Protein AF-A0A929UAM5-F1 (afdb_monomer_lite)

pLDDT: mean 91.87, std 8.26, range [39.88, 98.5]

Foldseek 3Di:
DVQDPCLVPVVPDDLLVVLLCCQVVVDPDDDDALVSCVNNVVNHDPPDADEDAFDDDDDPPPLSRPAAADDPPDDDDQDPPPDDPVSSVVVVVLVCCLQPPPVNLCCQAVVVQHDDPDPVRDDARPDRRSNNVNVRVVVVRHDHHDPQDDPCRCVQLVVLVVCPSVVNDDPVVNVVSNCVVVVPDDRDDDD

Structure (mmCIF, N/CA/C/O backbone):
data_AF-A0A929UAM5-F1
#
_entry.id   AF-A0A929UAM5-F1
#
loop_
_atom_site.group_PDB
_atom_site.id
_atom_site.type_symbol
_atom_site.label_atom_id
_atom_site.label_alt_id
_atom_site.label_comp_id
_atom_site.label_asym_id
_atom_site.label_entity_id
_atom_site.label_seq_id
_atom_site.pdbx_PDB_ins_code
_atom_site.Cartn_x
_atom_site.Cartn_y
_atom_site.Cartn_z
_atom_site.occupancy
_atom_site.B_iso_or_equiv
_atom_site.auth_seq_id
_atom_site.auth_comp_id
_atom_site.auth_asym_id
_atom_site.auth_atom_id
_atom_site.pdbx_PDB_model_num
ATOM 1 N N . MET A 1 1 ? 13.525 -1.162 -17.774 1.00 77.50 1 MET A N 1
ATOM 2 C CA . MET A 1 1 ? 12.712 -0.195 -18.543 1.00 77.50 1 MET A CA 1
ATOM 3 C C . MET A 1 1 ? 11.999 -0.792 -19.752 1.00 77.50 1 MET A C 1
ATOM 5 O O . MET A 1 1 ? 10.942 -0.283 -20.071 1.00 77.50 1 MET A O 1
ATOM 9 N N . GLN A 1 2 ? 12.503 -1.849 -20.409 1.00 85.12 2 GLN A N 1
ATOM 10 C CA . GLN A 1 2 ? 11.899 -2.407 -21.639 1.00 85.12 2 GLN A CA 1
ATOM 11 C C . GLN A 1 2 ? 10.371 -2.626 -21.584 1.00 85.12 2 GLN A C 1
ATOM 13 O O . GLN A 1 2 ? 9.698 -2.312 -22.563 1.00 85.12 2 GLN A O 1
ATOM 18 N N . TYR A 1 3 ? 9.857 -3.133 -20.457 1.00 89.88 3 TYR A N 1
ATOM 19 C CA . TYR A 1 3 ? 8.445 -3.489 -20.246 1.00 89.88 3 TYR A CA 1
ATOM 20 C C . TYR A 1 3 ? 7.659 -2.470 -19.403 1.00 89.88 3 TYR A C 1
ATOM 22 O O . TYR A 1 3 ? 6.583 -2.784 -18.916 1.00 89.88 3 TYR A O 1
ATOM 30 N N . ASN A 1 4 ? 8.210 -1.277 -19.165 1.00 91.19 4 ASN A N 1
ATOM 31 C CA . ASN A 1 4 ? 7.482 -0.218 -18.468 1.00 91.19 4 ASN A CA 1
ATOM 32 C C . ASN A 1 4 ? 6.566 0.499 -19.478 1.00 91.19 4 ASN A C 1
ATOM 34 O O . ASN A 1 4 ? 7.077 0.987 -20.488 1.00 91.19 4 ASN A O 1
ATOM 38 N N . SER A 1 5 ? 5.258 0.581 -19.212 1.00 93.50 5 SER A N 1
ATOM 39 C CA . SER A 1 5 ? 4.305 1.326 -20.054 1.00 93.50 5 SER A CA 1
ATOM 40 C C . SER A 1 5 ? 4.698 2.803 -20.183 1.00 93.50 5 SER A C 1
ATOM 42 O O . SER A 1 5 ? 4.638 3.373 -21.267 1.00 93.50 5 SER A O 1
ATOM 44 N N . ASN A 1 6 ? 5.263 3.382 -19.121 1.00 93.19 6 ASN A N 1
ATOM 45 C CA . ASN A 1 6 ? 5.728 4.768 -19.070 1.00 93.19 6 ASN A CA 1
ATOM 46 C C . ASN A 1 6 ? 7.176 4.952 -19.565 1.00 93.19 6 ASN A C 1
ATOM 48 O O . ASN A 1 6 ? 7.812 5.952 -19.259 1.00 93.19 6 ASN A O 1
ATOM 52 N N . ARG A 1 7 ? 7.778 3.990 -20.279 1.00 91.69 7 ARG A N 1
ATOM 53 C CA . ARG A 1 7 ? 9.223 4.039 -20.599 1.00 91.69 7 ARG A CA 1
ATOM 54 C C . ARG A 1 7 ? 9.667 5.247 -21.435 1.00 91.69 7 ARG A C 1
ATOM 56 O O . ARG A 1 7 ? 10.839 5.601 -21.349 1.00 91.69 7 ARG A O 1
ATOM 63 N N . GLU A 1 8 ? 8.785 5.800 -22.269 1.00 91.44 8 GLU A N 1
ATOM 64 C CA . GLU A 1 8 ? 9.114 6.928 -23.156 1.00 91.44 8 GLU A CA 1
ATOM 65 C C . GLU A 1 8 ? 9.229 8.235 -22.359 1.00 91.44 8 GLU A C 1
ATOM 67 O O . GLU A 1 8 ? 10.064 9.079 -22.679 1.00 91.44 8 GLU A O 1
ATOM 72 N N . ASP A 1 9 ? 8.449 8.364 -21.280 1.00 92.50 9 ASP A N 1
ATOM 73 C CA . ASP A 1 9 ? 8.545 9.460 -20.317 1.00 92.50 9 ASP A CA 1
ATOM 74 C C . ASP A 1 9 ? 8.264 8.965 -18.883 1.00 92.50 9 ASP A C 1
ATOM 76 O O . ASP A 1 9 ? 7.176 9.156 -18.332 1.00 92.50 9 ASP A O 1
ATOM 80 N N . PRO A 1 10 ? 9.242 8.301 -18.240 1.00 90.62 10 PRO A N 1
ATOM 81 C CA . PRO A 1 10 ? 9.028 7.664 -16.943 1.00 90.62 10 PRO A CA 1
ATOM 82 C C . PRO A 1 10 ? 8.889 8.665 -15.795 1.00 90.62 10 PRO A C 1
ATOM 84 O O . PRO A 1 10 ? 8.535 8.269 -14.686 1.00 90.62 10 PRO A O 1
ATOM 87 N N . LEU A 1 11 ? 9.192 9.943 -16.041 1.00 91.62 11 LEU A N 1
ATOM 88 C CA . LEU A 1 11 ? 9.030 11.024 -15.072 1.00 91.62 11 LEU A CA 1
ATOM 89 C C . LEU A 1 11 ? 7.639 11.668 -15.151 1.00 91.62 11 LEU A C 1
ATOM 91 O O . LEU A 1 11 ? 7.258 12.358 -14.208 1.00 91.62 11 LEU A O 1
ATOM 95 N N . ALA A 1 12 ? 6.892 11.423 -16.231 1.00 92.44 12 ALA A N 1
ATOM 96 C CA . ALA A 1 12 ? 5.523 11.890 -16.431 1.00 92.44 12 ALA A CA 1
ATO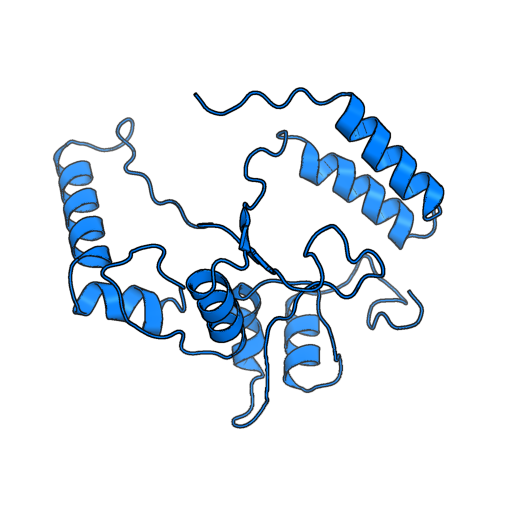M 97 C C . ALA A 1 12 ? 4.462 10.807 -16.163 1.00 92.44 12 ALA A C 1
ATOM 99 O O . ALA A 1 12 ? 3.304 10.988 -16.532 1.00 92.44 12 ALA A O 1
ATOM 100 N N . ALA A 1 13 ? 4.845 9.689 -15.535 1.00 92.19 13 ALA A N 1
ATOM 101 C CA . ALA A 1 13 ? 3.912 8.630 -15.168 1.00 92.19 13 ALA A CA 1
ATOM 102 C 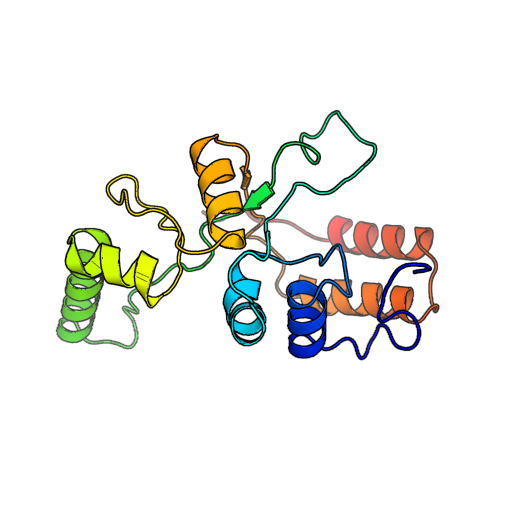C . ALA A 1 13 ? 2.774 9.187 -14.296 1.00 92.19 13 ALA A C 1
ATOM 104 O O . ALA A 1 13 ? 3.024 9.782 -13.245 1.00 92.19 13 ALA A O 1
ATOM 105 N N . ASP A 1 14 ? 1.535 8.959 -14.725 1.00 94.56 14 ASP A N 1
ATOM 106 C CA . ASP A 1 14 ? 0.337 9.438 -14.040 1.00 94.56 14 ASP A CA 1
ATOM 107 C C . ASP A 1 14 ? -0.331 8.315 -13.239 1.00 94.56 14 ASP A C 1
ATOM 109 O O . ASP A 1 14 ? -0.395 7.162 -13.671 1.00 94.56 14 ASP A O 1
ATOM 113 N N . TYR A 1 15 ? -0.803 8.640 -12.035 1.00 95.81 15 TYR A N 1
ATOM 114 C CA . TYR A 1 15 ? -1.372 7.644 -11.129 1.00 95.81 15 TYR A CA 1
ATOM 115 C C . TYR A 1 15 ? -2.736 7.133 -11.605 1.00 95.81 15 TYR A C 1
ATOM 117 O O . TYR A 1 15 ? -2.984 5.933 -11.510 1.00 95.81 15 TYR A O 1
ATOM 125 N N . ALA A 1 16 ? -3.600 8.017 -12.114 1.00 95.56 16 ALA A N 1
ATOM 126 C CA . ALA A 1 16 ? -4.937 7.651 -12.569 1.00 95.56 16 ALA A CA 1
ATOM 127 C C . ALA A 1 16 ? -4.862 6.842 -13.868 1.00 95.56 16 ALA A C 1
ATOM 129 O O . ALA A 1 16 ? -5.504 5.799 -13.965 1.00 95.56 16 ALA A O 1
ATOM 130 N N . SER A 1 17 ? -4.001 7.245 -14.809 1.00 95.56 17 SER A N 1
ATOM 131 C CA . SER A 1 17 ? -3.754 6.464 -16.029 1.00 95.56 17 SER A CA 1
ATOM 132 C C . SER A 1 17 ? -3.243 5.057 -15.708 1.00 95.56 17 SER A C 1
ATOM 134 O O . SER A 1 17 ? -3.797 4.082 -16.193 1.00 95.56 17 SER A O 1
ATOM 136 N N . ASN A 1 18 ? -2.259 4.917 -14.809 1.00 96.25 18 ASN A N 1
ATOM 137 C CA . ASN A 1 18 ? -1.766 3.591 -14.412 1.00 96.25 18 ASN A CA 1
ATOM 138 C C . ASN A 1 18 ? -2.832 2.749 -13.684 1.00 96.25 18 ASN A C 1
ATOM 140 O O . ASN A 1 18 ? -2.796 1.521 -13.747 1.00 96.25 18 ASN A O 1
ATOM 144 N N . ALA A 1 19 ? -3.758 3.389 -12.961 1.00 96.94 19 ALA A N 1
ATOM 145 C CA . ALA A 1 19 ? -4.867 2.704 -12.308 1.00 96.94 19 ALA A CA 1
ATOM 146 C C . ALA A 1 19 ? -5.886 2.167 -13.325 1.00 96.94 19 ALA A C 1
ATOM 148 O O . ALA A 1 19 ? -6.354 1.041 -13.146 1.00 96.94 19 ALA A O 1
ATOM 149 N N . ALA A 1 20 ? -6.185 2.944 -14.371 1.00 96.31 20 ALA A N 1
ATOM 150 C CA . ALA A 1 20 ? -7.023 2.528 -15.492 1.00 96.31 20 ALA A CA 1
ATOM 151 C C . ALA A 1 20 ? -6.366 1.385 -16.277 1.00 96.31 20 ALA A C 1
ATOM 153 O O . ALA A 1 20 ? -6.956 0.313 -16.378 1.00 96.31 20 ALA A O 1
ATOM 154 N N . ASP A 1 21 ? -5.103 1.551 -16.692 1.00 96.31 21 ASP A N 1
ATOM 155 C CA . ASP A 1 21 ? -4.345 0.525 -17.419 1.00 96.31 21 ASP A CA 1
ATOM 156 C C . ASP A 1 21 ? -4.323 -0.817 -16.657 1.00 96.31 21 ASP A C 1
ATOM 158 O O . ASP A 1 21 ? -4.355 -1.892 -17.258 1.00 96.31 21 ASP A O 1
ATOM 162 N N . LEU A 1 22 ? -4.247 -0.780 -15.316 1.00 96.75 22 LEU A N 1
ATOM 163 C CA . LEU A 1 22 ? -4.290 -1.990 -14.490 1.00 96.75 22 LEU A CA 1
ATOM 164 C C . LEU A 1 22 ? -5.680 -2.636 -14.490 1.00 96.75 22 LEU A C 1
ATOM 166 O O . LEU A 1 22 ? -5.780 -3.859 -14.559 1.00 96.75 22 LEU A O 1
ATOM 170 N N . ALA A 1 23 ? -6.741 -1.837 -14.363 1.00 96.00 23 ALA A N 1
ATOM 171 C CA . ALA A 1 23 ? -8.114 -2.336 -14.331 1.00 96.00 23 ALA A CA 1
ATOM 172 C C . ALA A 1 23 ? -8.548 -2.932 -15.679 1.00 96.00 23 ALA A C 1
ATOM 174 O O . ALA A 1 23 ? -9.223 -3.961 -15.701 1.00 96.00 23 ALA A O 1
ATOM 175 N N . GLU A 1 24 ? -8.125 -2.304 -16.777 1.00 95.06 24 GLU A N 1
ATOM 176 C CA . GLU A 1 24 ? -8.441 -2.688 -18.158 1.00 95.06 24 GLU A CA 1
ATOM 177 C C . GLU A 1 24 ? -7.546 -3.835 -18.669 1.00 95.06 24 GLU A C 1
ATOM 179 O O . GLU A 1 24 ? -7.855 -4.479 -19.672 1.00 95.06 24 GLU A O 1
ATOM 184 N N . GLY A 1 25 ? -6.465 -4.150 -17.944 1.00 94.75 25 GLY A N 1
ATOM 185 C CA . GLY A 1 25 ? -5.553 -5.253 -18.256 1.00 94.75 25 GLY A CA 1
ATOM 186 C C . GLY A 1 25 ? -4.439 -4.904 -19.248 1.00 94.75 25 GLY A C 1
ATOM 187 O O . GLY A 1 25 ? -3.728 -5.803 -19.705 1.00 94.75 25 GLY A O 1
ATOM 188 N N . ASP A 1 26 ? -4.246 -3.619 -19.547 1.00 95.25 26 ASP A N 1
ATOM 189 C CA . ASP A 1 26 ? -3.162 -3.109 -20.394 1.00 95.25 26 ASP A CA 1
ATOM 190 C C . ASP A 1 26 ? -1.791 -3.208 -19.708 1.00 95.25 26 ASP A C 1
ATOM 192 O O . ASP A 1 26 ? -0.760 -3.385 -20.371 1.00 95.25 26 ASP A O 1
ATOM 196 N N . ILE A 1 27 ? -1.763 -3.174 -18.369 1.00 95.50 27 ILE A N 1
ATOM 197 C CA . ILE A 1 27 ? -0.586 -3.537 -17.574 1.00 95.50 27 ILE A CA 1
ATOM 198 C C . ILE A 1 27 ? -0.870 -4.731 -16.662 1.00 95.50 27 ILE A C 1
ATOM 200 O O . ILE A 1 27 ? -1.891 -4.816 -15.989 1.00 95.50 27 ILE A O 1
ATOM 204 N N . ALA A 1 28 ? 0.094 -5.652 -16.587 1.00 94.50 28 ALA A N 1
ATOM 205 C CA . ALA A 1 28 ? -0.006 -6.832 -15.725 1.00 94.50 28 ALA A CA 1
ATOM 206 C C . ALA A 1 28 ? 0.446 -6.569 -14.277 1.00 94.50 28 ALA A C 1
ATOM 208 O O . ALA A 1 28 ? 0.009 -7.252 -13.355 1.00 94.50 28 ALA A O 1
ATOM 209 N N . PHE A 1 29 ? 1.358 -5.611 -14.072 1.00 95.25 29 PHE A N 1
ATOM 210 C CA . PHE A 1 29 ? 1.944 -5.322 -12.764 1.00 95.25 29 PHE A CA 1
ATOM 211 C C . PHE A 1 29 ? 2.088 -3.823 -12.541 1.00 95.25 29 PHE A C 1
ATOM 213 O O . PHE A 1 29 ? 2.632 -3.110 -13.385 1.00 95.25 29 PHE A O 1
ATOM 220 N N . TRP A 1 30 ? 1.713 -3.380 -11.3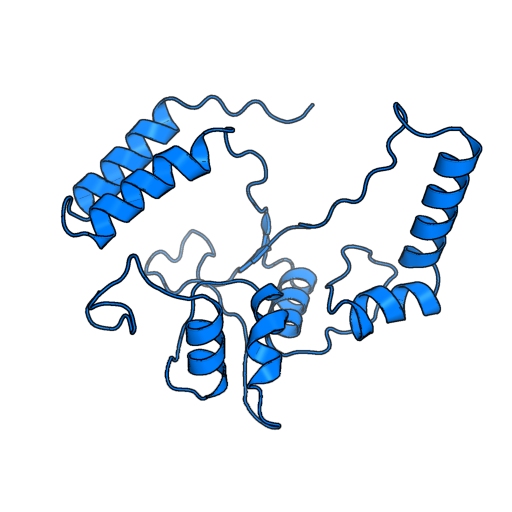44 1.00 95.56 30 TRP A N 1
ATOM 221 C CA . TRP A 1 30 ? 1.943 -2.025 -10.867 1.00 95.56 30 TRP A CA 1
ATOM 222 C C . TRP A 1 30 ? 2.492 -2.060 -9.441 1.00 95.56 30 TRP A C 1
ATOM 224 O O . TRP A 1 30 ? 1.895 -2.657 -8.547 1.00 95.56 30 TRP A O 1
ATOM 234 N N . PHE A 1 31 ? 3.656 -1.442 -9.221 1.00 92.94 31 PHE A N 1
ATOM 235 C CA . PHE A 1 31 ? 4.292 -1.414 -7.905 1.00 92.94 31 PHE A CA 1
ATOM 236 C C . PHE A 1 31 ? 3.582 -0.401 -6.998 1.00 92.94 31 PHE A C 1
ATOM 238 O O . PHE A 1 31 ? 3.875 0.794 -7.038 1.00 92.94 31 PHE A O 1
ATOM 245 N N . ASN A 1 32 ? 2.605 -0.873 -6.226 1.00 94.31 32 ASN A N 1
ATOM 246 C CA . ASN A 1 32 ? 1.710 -0.036 -5.430 1.00 94.31 32 ASN A CA 1
ATOM 247 C C . ASN A 1 32 ? 1.105 -0.831 -4.256 1.00 94.31 32 ASN A C 1
ATOM 249 O O . ASN A 1 32 ? 1.366 -2.024 -4.105 1.00 94.31 32 ASN A O 1
ATOM 253 N N . GLY A 1 33 ? 0.305 -0.175 -3.414 1.00 93.50 33 GLY A N 1
ATOM 254 C CA . GLY A 1 33 ? -0.430 -0.820 -2.321 1.00 93.50 33 GLY A CA 1
ATOM 255 C C . GLY A 1 33 ? -1.933 -0.913 -2.571 1.00 93.50 33 GLY A C 1
ATOM 256 O O . GLY A 1 33 ? -2.450 -0.461 -3.590 1.00 93.50 33 GLY A O 1
ATOM 257 N N . ASN A 1 34 ? -2.669 -1.457 -1.599 1.00 94.75 34 ASN A N 1
ATOM 258 C CA . ASN A 1 34 ? -4.120 -1.643 -1.711 1.00 94.75 34 ASN A CA 1
ATOM 259 C C . ASN A 1 34 ? -4.915 -0.328 -1.766 1.00 94.75 34 ASN A C 1
ATOM 261 O O . ASN A 1 34 ? -6.060 -0.327 -2.208 1.00 94.75 34 ASN A O 1
ATOM 265 N N . TRP A 1 35 ? -4.310 0.793 -1.365 1.00 93.75 35 TRP A N 1
ATOM 266 C CA . TRP A 1 35 ? -4.887 2.130 -1.528 1.00 93.75 35 TRP A CA 1
ATOM 267 C C . TRP A 1 35 ? -5.128 2.512 -2.996 1.00 93.75 35 TRP A C 1
ATOM 269 O O . TRP A 1 35 ? -5.976 3.362 -3.247 1.00 93.75 35 TRP A O 1
ATOM 279 N N . ALA A 1 36 ? -4.456 1.857 -3.952 1.00 95.94 36 ALA A N 1
ATOM 280 C CA . ALA A 1 36 ? -4.703 2.037 -5.383 1.00 95.94 36 ALA A CA 1
ATOM 281 C C . ALA A 1 36 ? -6.160 1.769 -5.779 1.00 95.94 36 ALA A C 1
ATOM 283 O O . ALA A 1 36 ? -6.652 2.367 -6.730 1.00 95.94 36 ALA A O 1
ATOM 284 N N . TRP A 1 37 ? -6.876 0.948 -4.998 1.00 95.50 37 TRP A N 1
ATOM 285 C CA . TRP A 1 37 ? -8.292 0.671 -5.216 1.00 95.50 37 TRP A CA 1
ATOM 286 C C . TRP A 1 37 ? -9.148 1.938 -5.334 1.00 95.50 37 TRP A C 1
ATOM 288 O O . TRP A 1 37 ? -10.126 1.916 -6.070 1.00 95.50 37 TRP A O 1
ATOM 298 N N . ALA A 1 38 ? -8.787 3.031 -4.647 1.00 94.25 38 ALA A N 1
ATOM 299 C CA . ALA A 1 38 ? -9.538 4.284 -4.715 1.00 94.25 38 ALA A CA 1
ATOM 300 C C . ALA A 1 38 ? -9.721 4.780 -6.161 1.00 94.25 38 ALA A C 1
ATOM 302 O O . ALA A 1 38 ? -10.842 5.108 -6.527 1.00 94.25 38 ALA A O 1
ATOM 303 N N . GLU A 1 39 ? -8.664 4.733 -6.977 1.00 96.56 39 GLU A N 1
ATOM 304 C CA . GLU A 1 39 ? -8.709 5.142 -8.390 1.00 96.56 39 GLU A CA 1
ATOM 305 C C . GLU A 1 39 ? -9.029 3.963 -9.316 1.00 96.56 39 GLU A C 1
ATOM 307 O O . GLU A 1 39 ? -9.833 4.080 -10.234 1.00 96.56 39 GLU A O 1
ATOM 312 N N . THR A 1 40 ? -8.463 2.779 -9.049 1.00 96.88 40 THR A N 1
ATOM 313 C CA . THR A 1 40 ? -8.694 1.582 -9.880 1.00 96.88 40 THR A CA 1
ATOM 314 C C . THR A 1 40 ? -10.172 1.184 -9.914 1.00 96.88 40 THR A C 1
ATOM 316 O O . THR A 1 40 ? -10.642 0.658 -10.918 1.00 96.88 40 THR A O 1
ATOM 319 N N . SER A 1 41 ? -10.926 1.441 -8.839 1.00 95.00 41 SER A N 1
ATOM 320 C CA . SER A 1 41 ? -12.344 1.072 -8.765 1.00 95.00 41 SER A CA 1
ATOM 321 C C . SER A 1 41 ? -13.244 1.811 -9.757 1.00 95.00 41 SER A C 1
ATOM 323 O O . SER A 1 41 ? -14.318 1.299 -10.061 1.00 95.00 41 SER A O 1
ATOM 325 N N . GLU A 1 42 ? -12.820 2.962 -10.292 1.00 96.19 42 GLU A N 1
ATOM 326 C CA . GLU A 1 42 ? -13.589 3.704 -11.303 1.00 96.19 42 GLU A CA 1
ATOM 327 C C . GLU A 1 42 ? -13.610 2.998 -12.668 1.00 96.19 42 GLU A C 1
ATOM 329 O O . GLU A 1 42 ? -14.562 3.158 -13.431 1.00 96.19 42 GLU A O 1
ATOM 334 N N . TYR A 1 43 ? -12.587 2.186 -12.939 1.00 96.00 43 TYR A N 1
ATOM 335 C CA . TYR A 1 43 ? -12.378 1.453 -14.193 1.00 96.00 43 TYR A CA 1
ATOM 336 C C . TYR A 1 43 ? -12.606 -0.057 -14.028 1.00 96.00 43 TYR A C 1
ATOM 338 O O . TYR A 1 43 ? -12.441 -0.831 -14.966 1.00 96.00 43 TYR A O 1
ATOM 346 N N . TYR A 1 44 ? -12.946 -0.500 -12.815 1.00 93.62 44 TYR A N 1
ATOM 347 C CA . TYR A 1 44 ? -13.108 -1.911 -12.494 1.00 93.62 44 TYR A CA 1
ATOM 348 C C . TYR A 1 44 ? -14.378 -2.488 -13.128 1.00 93.62 44 TYR A C 1
ATOM 350 O O . TYR A 1 44 ? -15.485 -2.012 -12.872 1.00 93.62 44 TYR A O 1
ATOM 358 N N . GLU A 1 45 ? -14.222 -3.576 -13.880 1.00 93.12 45 GLU A N 1
ATOM 359 C CA . GLU A 1 45 ? -15.335 -4.377 -14.383 1.00 93.12 45 GLU A CA 1
ATOM 360 C C . GLU A 1 45 ? -15.583 -5.610 -13.502 1.00 93.12 45 GLU A C 1
ATOM 362 O O . GLU A 1 45 ? -14.656 -6.262 -13.007 1.00 93.12 45 GLU A O 1
ATOM 367 N N . ASP A 1 46 ? -16.859 -5.956 -13.313 1.00 89.44 46 ASP A N 1
ATOM 368 C CA . ASP A 1 46 ? -17.247 -7.149 -12.562 1.00 89.44 46 ASP A CA 1
ATOM 369 C C . ASP A 1 46 ? -16.634 -8.408 -13.194 1.00 89.44 46 ASP A C 1
ATOM 371 O O . ASP A 1 46 ? -16.897 -8.750 -14.346 1.00 89.44 46 ASP A O 1
ATOM 375 N N . GLY A 1 47 ? -15.851 -9.137 -12.397 1.00 87.00 47 GLY A N 1
ATOM 376 C CA . GLY A 1 47 ? -15.145 -10.341 -12.837 1.00 87.00 47 GLY A CA 1
ATOM 377 C C . GLY A 1 47 ? -13.660 -10.127 -13.121 1.00 87.00 47 GLY A C 1
ATOM 378 O O . GLY A 1 47 ? -12.946 -11.121 -13.244 1.00 87.00 47 GLY A O 1
ATOM 379 N N . THR A 1 48 ? -13.165 -8.885 -13.140 1.00 91.94 48 THR A N 1
ATOM 380 C CA . THR A 1 48 ? -11.721 -8.628 -13.191 1.00 91.94 48 THR A CA 1
ATOM 381 C C . THR A 1 48 ? -11.054 -9.146 -11.912 1.00 91.94 48 THR A C 1
ATOM 383 O O . THR A 1 48 ? -11.450 -8.812 -10.787 1.00 91.94 48 THR A O 1
ATOM 386 N N . GLU A 1 49 ? -10.024 -9.977 -12.075 1.00 93.81 49 GLU A N 1
ATOM 387 C CA . GLU A 1 49 ? -9.240 -10.537 -10.974 1.00 93.81 49 GLU A CA 1
ATOM 388 C C . GLU A 1 49 ? -8.038 -9.636 -10.670 1.00 93.81 49 GLU A C 1
ATOM 390 O O . GLU A 1 49 ? -7.043 -9.636 -11.389 1.00 93.81 49 GLU A O 1
ATOM 395 N N . LEU A 1 50 ? -8.123 -8.875 -9.577 1.00 96.12 50 LEU A N 1
ATOM 396 C CA . LEU A 1 50 ? -7.028 -8.036 -9.085 1.00 96.12 50 LEU A CA 1
ATOM 397 C C . LEU A 1 50 ? -6.570 -8.494 -7.702 1.00 96.12 50 LEU A C 1
ATOM 399 O O . LEU A 1 50 ? -7.383 -8.834 -6.839 1.00 96.12 50 LEU A O 1
ATOM 403 N N . GLY A 1 51 ? -5.262 -8.442 -7.465 1.00 96.88 51 GLY A N 1
ATOM 404 C CA . GLY A 1 51 ? -4.654 -8.806 -6.191 1.00 96.88 51 GLY A CA 1
ATOM 405 C C . GLY A 1 51 ? -3.295 -8.148 -5.983 1.00 96.88 51 GLY A C 1
ATOM 406 O O . GLY A 1 51 ? -2.798 -7.420 -6.839 1.00 96.88 51 GLY A O 1
ATOM 407 N N . ILE A 1 52 ? -2.700 -8.406 -4.821 1.00 97.00 52 ILE A N 1
ATOM 408 C CA . ILE A 1 52 ? -1.339 -7.983 -4.481 1.00 97.00 52 ILE A CA 1
ATOM 409 C C . ILE A 1 52 ? -0.507 -9.229 -4.212 1.00 97.00 52 ILE A C 1
ATOM 411 O O . ILE A 1 52 ? -0.939 -10.132 -3.499 1.00 97.00 52 ILE A O 1
ATOM 415 N N . MET A 1 53 ? 0.701 -9.251 -4.767 1.00 95.50 53 MET A N 1
ATOM 416 C CA . MET A 1 53 ? 1.662 -10.331 -4.584 1.00 95.50 53 MET A CA 1
ATOM 417 C C . MET A 1 53 ? 2.997 -9.807 -4.034 1.00 95.50 53 MET A C 1
ATOM 419 O O . MET A 1 53 ? 3.294 -8.619 -4.196 1.00 95.50 53 MET A O 1
ATOM 423 N N . PRO A 1 54 ? 3.810 -10.674 -3.401 1.00 94.12 54 PRO A N 1
ATOM 424 C CA . PRO A 1 54 ? 5.176 -10.338 -3.013 1.00 94.12 54 PRO A CA 1
ATOM 425 C C . PRO A 1 54 ? 6.037 -9.923 -4.211 1.00 94.12 54 PRO A C 1
ATOM 427 O O . PRO A 1 54 ? 5.724 -10.227 -5.365 1.00 94.12 54 PRO A O 1
ATOM 430 N N . VAL A 1 55 ? 7.146 -9.234 -3.939 1.00 91.12 55 VAL A N 1
ATOM 431 C CA . VAL A 1 55 ? 8.034 -8.747 -4.999 1.00 91.12 55 VAL A CA 1
ATOM 432 C C . VAL A 1 55 ? 8.788 -9.932 -5.609 1.00 91.12 55 VAL A C 1
ATOM 434 O O . VAL A 1 55 ? 9.541 -10.600 -4.897 1.00 91.12 55 VAL A O 1
ATOM 437 N N . PRO A 1 56 ? 8.656 -10.189 -6.924 1.00 89.06 56 PRO A N 1
ATOM 438 C CA . PRO A 1 56 ? 9.420 -11.244 -7.565 1.00 89.06 56 PRO A CA 1
ATOM 439 C C . PRO A 1 56 ? 10.896 -10.844 -7.584 1.00 89.06 56 PRO A C 1
ATOM 441 O O . PRO A 1 56 ? 11.291 -9.868 -8.225 1.00 89.06 56 PRO A O 1
ATOM 444 N N . GLN A 1 57 ? 11.722 -11.599 -6.870 1.00 87.75 57 GLN A N 1
ATOM 445 C CA . GLN A 1 57 ? 13.166 -11.419 -6.867 1.00 87.75 57 GLN A CA 1
ATOM 446 C C . GLN A 1 57 ? 13.894 -12.761 -6.806 1.00 87.75 57 GLN A C 1
ATOM 448 O O . GLN A 1 57 ? 13.258 -13.797 -6.686 1.00 87.75 57 GLN A O 1
ATOM 453 N N . ASN A 1 58 ? 15.223 -12.744 -6.928 1.00 87.19 58 ASN A N 1
ATOM 454 C CA . ASN A 1 58 ? 16.032 -13.968 -6.988 1.00 87.19 58 ASN A CA 1
ATOM 455 C C . ASN A 1 58 ? 16.600 -14.395 -5.630 1.00 87.19 58 ASN A C 1
ATOM 457 O O . ASN A 1 58 ? 17.115 -15.503 -5.518 1.00 87.19 58 ASN A O 1
ATOM 461 N N . ASP A 1 59 ? 16.553 -13.522 -4.625 1.00 87.06 59 ASP A N 1
ATOM 462 C CA . ASP A 1 59 ? 16.980 -13.863 -3.273 1.00 87.06 59 ASP A CA 1
ATOM 463 C C . ASP A 1 59 ? 15.843 -14.601 -2.557 1.00 87.06 59 ASP A C 1
ATOM 465 O O . ASP A 1 59 ? 14.728 -14.079 -2.448 1.00 87.06 59 ASP A O 1
ATOM 469 N N . ALA A 1 60 ? 16.113 -15.838 -2.145 1.00 78.81 60 ALA A N 1
ATOM 470 C CA . ALA A 1 60 ? 15.166 -16.701 -1.447 1.00 78.81 60 ALA A CA 1
ATOM 471 C C . ALA A 1 60 ? 15.327 -16.635 0.082 1.00 78.81 60 ALA A C 1
ATOM 473 O O . ALA A 1 60 ? 14.439 -17.083 0.803 1.00 78.81 60 ALA A O 1
ATOM 474 N N . ASP A 1 61 ? 16.412 -16.043 0.590 1.00 86.44 61 ASP A N 1
ATOM 475 C CA . ASP A 1 61 ? 16.789 -16.129 2.006 1.00 86.44 61 ASP A CA 1
ATOM 476 C C . ASP A 1 61 ? 16.183 -14.998 2.861 1.00 86.44 61 ASP A C 1
ATOM 478 O O . ASP A 1 61 ? 16.479 -14.878 4.050 1.00 86.44 61 ASP A O 1
ATOM 482 N N . ASN A 1 62 ? 15.330 -14.151 2.273 1.00 85.38 62 ASN A N 1
ATOM 483 C CA . ASN A 1 62 ? 14.828 -12.927 2.905 1.00 85.38 62 ASN A CA 1
ATOM 484 C C . ASN A 1 62 ? 13.292 -12.798 2.950 1.00 85.38 62 ASN A C 1
ATOM 486 O O . ASN A 1 62 ? 12.800 -11.717 3.255 1.00 85.38 62 ASN A O 1
ATOM 490 N N . HIS A 1 63 ? 12.539 -13.863 2.637 1.00 89.75 63 HIS A N 1
ATOM 491 C CA . HIS A 1 63 ? 11.063 -13.908 2.571 1.00 89.75 63 HIS A CA 1
ATOM 492 C C . HIS A 1 63 ? 10.386 -12.954 1.568 1.00 89.75 63 HIS A C 1
ATOM 494 O O . HIS A 1 63 ? 9.160 -12.907 1.502 1.00 89.75 63 HIS A O 1
ATOM 500 N N . ALA A 1 64 ? 11.118 -12.198 0.746 1.00 88.38 64 ALA A N 1
ATOM 501 C CA . ALA A 1 64 ? 10.515 -11.170 -0.113 1.00 88.38 64 ALA A CA 1
ATOM 502 C C . ALA A 1 64 ? 9.612 -11.712 -1.228 1.00 88.38 64 ALA A C 1
ATOM 504 O O . ALA A 1 64 ? 8.808 -10.965 -1.778 1.00 88.38 64 ALA A O 1
ATOM 505 N N . GLN A 1 65 ? 9.759 -12.996 -1.557 1.00 91.25 65 GLN A N 1
ATOM 506 C CA . GLN A 1 65 ? 8.903 -13.716 -2.502 1.00 91.25 65 GLN A CA 1
ATOM 507 C C . GLN A 1 65 ? 7.653 -14.308 -1.824 1.00 91.25 65 GLN A C 1
ATOM 509 O O . GLN A 1 65 ? 6.765 -14.813 -2.505 1.00 91.25 65 GLN A O 1
ATOM 514 N N . GLU A 1 66 ? 7.577 -14.251 -0.493 1.00 91.69 66 GLU A N 1
ATOM 515 C CA . GLU A 1 66 ? 6.530 -14.876 0.321 1.00 91.69 66 GLU A CA 1
ATOM 516 C C . GLU A 1 66 ? 5.704 -13.849 1.106 1.00 91.69 66 GLU A C 1
ATOM 518 O O . GLU A 1 66 ? 4.539 -14.099 1.414 1.00 91.69 66 GLU A O 1
ATOM 523 N N . TRP A 1 67 ? 6.312 -12.722 1.485 1.00 94.38 67 TRP A N 1
ATOM 524 C CA . TRP A 1 67 ? 5.737 -11.728 2.390 1.00 94.38 67 TRP A CA 1
ATOM 525 C C . TRP A 1 67 ? 5.466 -10.405 1.672 1.00 94.38 67 TRP A C 1
ATOM 527 O O . TRP A 1 67 ? 6.191 -10.008 0.758 1.00 94.38 67 TRP A O 1
ATOM 537 N N . LEU A 1 68 ? 4.437 -9.687 2.123 1.00 93.88 68 LEU A N 1
ATOM 538 C CA . LEU A 1 68 ? 4.135 -8.334 1.653 1.00 93.88 68 LEU A CA 1
ATOM 539 C C . LEU A 1 68 ? 4.769 -7.286 2.569 1.00 93.88 68 LEU A C 1
ATOM 541 O O . LEU A 1 68 ? 4.896 -7.490 3.772 1.00 93.88 68 LEU A O 1
ATOM 545 N N . ALA A 1 69 ? 5.117 -6.121 2.029 1.00 89.75 69 ALA A N 1
ATOM 546 C CA . ALA A 1 69 ? 5.405 -4.958 2.864 1.00 89.75 69 ALA A CA 1
ATOM 547 C C . ALA A 1 69 ? 4.083 -4.378 3.390 1.00 89.75 69 ALA A C 1
ATOM 549 O O . ALA A 1 69 ? 3.224 -3.990 2.597 1.00 89.75 69 ALA A O 1
ATOM 550 N N . GLY A 1 70 ? 3.904 -4.317 4.712 1.00 87.38 70 GLY A N 1
ATOM 551 C CA . GLY A 1 70 ? 2.657 -3.831 5.301 1.00 87.38 70 GLY A CA 1
ATOM 552 C C . GLY A 1 70 ? 2.813 -3.325 6.732 1.00 87.38 70 GLY A C 1
ATOM 553 O O . GLY A 1 70 ? 3.582 -3.853 7.528 1.00 87.38 70 GLY A O 1
ATOM 554 N N . SER A 1 71 ? 2.062 -2.283 7.076 1.00 84.25 71 SER A N 1
ATOM 555 C CA . SER A 1 71 ? 1.982 -1.748 8.438 1.00 84.25 71 SER A CA 1
ATOM 556 C C . SER A 1 71 ? 0.648 -1.037 8.669 1.00 84.25 71 SER A C 1
ATOM 558 O O . SER A 1 71 ? -0.096 -0.746 7.729 1.00 84.25 71 SER A O 1
ATOM 560 N N . ALA A 1 72 ? 0.339 -0.739 9.934 1.00 84.75 72 ALA A N 1
ATOM 561 C CA . ALA A 1 72 ? -0.769 0.142 10.281 1.00 84.75 72 ALA A CA 1
ATOM 562 C C . ALA A 1 72 ? -0.429 1.587 9.863 1.00 84.75 72 ALA A C 1
ATOM 564 O O . ALA A 1 72 ? 0.255 2.312 10.578 1.00 84.75 72 ALA A O 1
ATOM 565 N N . SER A 1 73 ? -0.892 1.996 8.681 1.00 82.06 73 SER A N 1
ATOM 566 C CA . SER A 1 73 ? -0.463 3.236 8.013 1.00 82.06 73 SER A CA 1
ATOM 567 C C . SER A 1 73 ? -1.313 4.473 8.321 1.00 82.06 73 SER A C 1
ATOM 569 O O . SER A 1 73 ? -0.991 5.574 7.874 1.00 82.06 73 SER A O 1
ATOM 571 N N . LYS A 1 74 ? -2.414 4.316 9.065 1.00 85.31 74 LYS A N 1
ATOM 572 C CA . LYS A 1 74 ? -3.375 5.389 9.373 1.00 85.31 74 LYS A CA 1
ATOM 573 C C . LYS A 1 74 ? -3.561 5.557 10.888 1.00 85.31 74 LYS A C 1
ATOM 575 O O . LYS A 1 74 ? -4.662 5.319 11.386 1.00 85.31 74 LYS A O 1
ATOM 580 N N . PRO A 1 75 ? -2.511 5.930 11.645 1.00 85.62 75 PRO A N 1
ATOM 581 C CA . PRO A 1 75 ? -2.685 6.274 13.049 1.00 85.62 75 PRO A CA 1
ATOM 582 C C . PRO A 1 75 ? -3.549 7.535 13.166 1.00 85.62 75 PRO A C 1
ATOM 584 O O . PRO A 1 75 ? -3.328 8.520 12.462 1.00 85.62 75 PRO A O 1
ATOM 587 N N . ILE A 1 76 ? -4.534 7.503 14.062 1.00 89.56 76 ILE A N 1
ATOM 588 C CA . ILE A 1 76 ? -5.355 8.666 14.413 1.00 89.56 76 ILE A CA 1
ATOM 589 C C . ILE A 1 76 ? -4.995 9.068 15.841 1.00 89.56 76 ILE A C 1
ATOM 591 O O . ILE A 1 76 ? -4.897 8.216 16.722 1.00 89.56 76 ILE A O 1
ATOM 595 N N . MET A 1 77 ? -4.770 10.362 16.058 1.00 92.88 77 MET A N 1
ATOM 596 C CA . MET A 1 77 ? -4.311 10.920 17.330 1.00 92.88 77 MET A CA 1
ATOM 597 C C . MET A 1 77 ? -5.263 12.025 17.788 1.00 92.88 77 MET A C 1
ATOM 599 O O . MET A 1 77 ? -5.760 12.799 16.970 1.00 92.88 77 MET A O 1
ATOM 603 N N . VAL A 1 78 ? -5.491 12.115 19.099 1.00 96.62 78 VAL A N 1
ATOM 604 C CA . VAL A 1 78 ? -6.232 13.223 19.714 1.00 96.62 78 VAL A CA 1
ATOM 605 C C . VAL A 1 78 ? -5.243 14.331 20.061 1.00 96.62 78 VAL A C 1
ATOM 607 O O . VAL A 1 78 ? -4.317 14.123 20.844 1.00 96.62 78 VAL A O 1
ATOM 610 N N . ASP A 1 79 ? -5.425 15.509 19.468 1.00 96.44 79 ASP A N 1
ATOM 611 C CA . ASP A 1 79 ? -4.576 16.667 19.741 1.00 96.44 79 ASP A CA 1
ATOM 612 C C . ASP A 1 79 ? -4.977 17.323 21.067 1.00 96.44 79 ASP A C 1
ATOM 614 O O . ASP A 1 79 ? -6.032 17.950 21.180 1.00 96.44 79 ASP A O 1
ATOM 618 N N . THR A 1 80 ? -4.100 17.183 22.059 1.00 96.12 80 THR A N 1
ATOM 619 C CA . THR A 1 80 ? -4.271 17.710 23.416 1.00 96.12 80 THR A CA 1
ATOM 620 C C . THR A 1 80 ? -3.842 19.170 23.571 1.00 96.12 80 THR A C 1
ATOM 622 O O . THR A 1 80 ? -4.052 19.754 24.632 1.00 96.12 80 THR A O 1
ATOM 625 N N . LYS A 1 81 ? -3.222 19.772 22.548 1.00 96.94 81 LYS A N 1
ATOM 626 C CA . LYS A 1 81 ? -2.702 21.147 22.599 1.00 96.94 81 LYS A CA 1
ATOM 627 C C . LYS A 1 81 ? -3.687 22.167 22.048 1.00 96.94 81 LYS A C 1
ATOM 629 O O . LYS A 1 81 ? -3.744 23.276 22.572 1.00 96.94 81 LYS A O 1
ATOM 634 N N . ASN A 1 82 ? -4.430 21.807 21.000 1.00 97.19 82 ASN A N 1
ATOM 635 C CA . ASN A 1 82 ? -5.307 22.745 20.290 1.00 97.19 82 ASN A CA 1
ATOM 636 C C . ASN A 1 82 ? -6.809 22.471 20.469 1.00 97.19 82 ASN A C 1
ATOM 638 O O . ASN A 1 82 ? -7.614 23.182 19.873 1.00 97.19 82 ASN A O 1
ATOM 642 N N . ASN A 1 83 ? -7.197 21.482 21.281 1.00 97.38 83 ASN A N 1
ATOM 643 C CA . ASN A 1 83 ? -8.600 21.163 21.557 1.00 97.38 83 ASN A CA 1
ATOM 644 C C . ASN A 1 83 ? -8.905 21.221 23.053 1.00 97.38 83 ASN A C 1
ATOM 646 O O . ASN A 1 83 ? -8.073 20.835 23.876 1.00 97.38 83 ASN A O 1
ATOM 650 N N . ASP A 1 84 ? -10.115 21.652 23.403 1.00 98.00 84 ASP A N 1
ATOM 651 C CA . ASP A 1 84 ? -10.599 21.623 24.782 1.00 98.00 84 ASP A CA 1
ATOM 652 C C . ASP A 1 84 ? -10.962 20.198 25.249 1.00 98.00 84 ASP A C 1
ATOM 654 O O . ASP A 1 84 ? -11.062 19.259 24.454 1.00 98.00 84 ASP A O 1
ATOM 658 N N . GLU A 1 85 ? -11.164 20.020 26.558 1.00 97.88 85 GLU A N 1
ATOM 659 C CA . GLU A 1 85 ? -11.474 18.709 27.154 1.00 97.88 85 GLU A CA 1
ATOM 660 C C . GLU A 1 85 ? -12.735 18.067 26.559 1.00 97.88 85 GLU A C 1
ATOM 662 O O . GLU A 1 85 ? -12.805 16.847 26.411 1.00 97.88 85 GLU A O 1
ATOM 667 N N . LYS A 1 86 ? -13.731 18.874 26.178 1.00 98.25 86 LYS A N 1
ATOM 668 C CA . LYS A 1 86 ? -14.984 18.373 25.610 1.00 98.25 86 LYS A CA 1
ATOM 669 C C . LYS A 1 86 ? -14.772 17.857 24.189 1.00 98.25 86 LYS A C 1
ATOM 671 O O . LYS A 1 86 ? -15.331 16.824 23.827 1.00 98.25 86 LYS A O 1
ATOM 676 N N . GLN A 1 87 ? -13.977 18.556 23.386 1.00 98.31 87 GLN A N 1
ATOM 677 C CA . GLN A 1 87 ? -13.596 18.129 22.043 1.00 98.31 87 GLN A CA 1
ATOM 678 C C . GLN A 1 87 ? -12.746 16.856 22.086 1.00 98.31 87 GLN A C 1
ATOM 680 O O . GLN A 1 87 ? -12.989 15.937 21.307 1.00 98.31 87 GLN A O 1
ATOM 685 N N . GLN A 1 88 ? -11.799 16.773 23.024 1.00 98.50 88 GLN A N 1
ATOM 686 C CA . GLN A 1 88 ? -10.986 15.573 23.228 1.00 98.50 88 GLN A CA 1
ATOM 687 C C . GLN A 1 88 ? -11.850 14.372 23.637 1.00 98.50 88 GLN A C 1
ATOM 689 O O . GLN A 1 88 ? -11.717 13.303 23.046 1.00 98.50 88 GLN A O 1
ATOM 694 N N . ALA A 1 89 ? -12.778 14.556 24.583 1.00 98.31 89 ALA A N 1
ATOM 695 C CA . ALA A 1 89 ? -13.715 13.509 24.989 1.00 98.31 89 ALA A CA 1
ATOM 696 C C . ALA A 1 89 ? -14.593 13.041 23.818 1.00 98.31 89 ALA A C 1
ATOM 698 O O . ALA A 1 89 ? -14.680 11.846 23.561 1.00 98.31 89 ALA A O 1
ATOM 699 N N . ALA A 1 90 ? -15.158 13.970 23.041 1.00 98.31 90 ALA A N 1
ATOM 700 C CA . ALA A 1 90 ? -15.959 13.625 21.866 1.00 98.31 90 ALA A CA 1
ATOM 701 C C . ALA A 1 90 ? -15.150 12.873 20.791 1.00 98.31 90 ALA A C 1
ATOM 703 O O . ALA A 1 90 ? -15.679 11.974 20.138 1.00 98.31 90 ALA A O 1
ATOM 704 N N . ALA A 1 91 ? -13.871 13.218 20.602 1.00 98.12 91 ALA A N 1
ATOM 705 C CA . ALA A 1 91 ? -12.988 12.500 19.687 1.00 98.12 91 ALA A CA 1
ATOM 706 C C . ALA A 1 91 ? -12.711 11.069 20.172 1.00 98.12 91 ALA A C 1
ATOM 708 O O . ALA A 1 91 ? -12.756 10.138 19.371 1.00 98.12 91 ALA A O 1
ATOM 709 N N . LEU A 1 92 ? -12.465 10.881 21.472 1.00 98.06 92 LEU A N 1
ATOM 710 C CA . LEU A 1 92 ? -12.279 9.555 22.066 1.00 98.06 92 LEU A CA 1
ATOM 711 C C . LEU A 1 92 ? -13.550 8.706 21.962 1.00 98.06 92 LEU A C 1
ATOM 713 O O . LEU A 1 92 ? -13.455 7.559 21.535 1.00 98.06 92 LEU A O 1
ATOM 717 N N . ASP A 1 93 ? -14.723 9.275 22.254 1.00 98.31 93 ASP A N 1
ATOM 718 C CA . ASP A 1 93 ? -16.015 8.592 22.106 1.00 98.31 93 ASP A CA 1
ATOM 719 C C . ASP A 1 93 ? -16.251 8.152 20.654 1.00 98.31 93 ASP A C 1
ATOM 721 O O . ASP A 1 93 ? -16.718 7.042 20.396 1.00 98.31 93 ASP A O 1
ATOM 725 N N . PHE A 1 94 ? -15.898 8.998 19.681 1.00 97.56 94 PHE A N 1
ATOM 726 C CA . PHE A 1 94 ? -15.997 8.647 18.266 1.00 97.56 94 PHE A CA 1
ATOM 727 C C . PHE A 1 94 ? -15.041 7.513 17.877 1.00 97.56 94 PHE A C 1
ATOM 729 O O . PHE A 1 94 ? -15.445 6.603 17.156 1.00 97.56 94 PHE A O 1
ATOM 736 N N . LEU A 1 95 ? -13.787 7.545 18.340 1.00 95.75 95 LEU A N 1
ATOM 737 C CA . LEU A 1 95 ? -12.804 6.497 18.049 1.00 95.75 95 LEU A CA 1
ATOM 738 C C . LEU A 1 95 ? -13.169 5.165 18.715 1.00 95.75 95 LEU A C 1
ATOM 740 O O . LEU A 1 95 ? -13.020 4.118 18.085 1.00 95.75 95 LEU A O 1
ATOM 744 N N . ASP A 1 96 ? -13.686 5.205 19.945 1.00 96.19 96 ASP A N 1
ATOM 745 C CA . ASP A 1 96 ? -14.223 4.030 20.632 1.00 96.19 96 ASP A CA 1
ATOM 746 C C . ASP A 1 96 ? -15.410 3.453 19.859 1.00 96.19 96 ASP A C 1
ATOM 748 O O . ASP A 1 96 ? -15.403 2.274 19.506 1.00 96.19 96 ASP A O 1
ATOM 752 N N . TRP A 1 97 ? -16.375 4.297 19.480 1.00 97.50 97 TRP A N 1
ATOM 753 C CA . TRP A 1 97 ? -17.494 3.873 18.645 1.00 97.50 97 TRP A CA 1
ATOM 754 C C . TRP A 1 97 ? -17.013 3.231 17.337 1.00 97.50 97 TRP A C 1
ATOM 756 O O . TRP A 1 97 ? -17.494 2.160 16.959 1.00 97.50 97 TRP A O 1
ATOM 766 N N . LEU A 1 98 ? -16.042 3.853 16.664 1.00 95.00 98 LEU A N 1
ATOM 767 C CA . LEU A 1 98 ? -15.526 3.409 15.372 1.00 95.00 98 LEU A CA 1
ATOM 768 C C . LEU A 1 98 ? -14.841 2.036 15.453 1.00 95.00 98 LEU A C 1
ATOM 770 O O . LEU A 1 98 ? -14.992 1.243 14.527 1.00 95.00 98 LEU A O 1
ATOM 774 N N . ALA A 1 99 ? -14.105 1.761 16.534 1.00 93.62 99 ALA A N 1
ATOM 775 C CA . ALA A 1 99 ? -13.315 0.537 16.696 1.00 93.62 99 ALA A CA 1
ATOM 776 C C . ALA A 1 99 ? -14.037 -0.591 17.457 1.00 93.62 99 ALA A C 1
ATOM 778 O O . ALA A 1 99 ? -13.680 -1.761 17.300 1.00 93.62 99 ALA A O 1
ATOM 779 N N . ASN A 1 100 ? -15.014 -0.258 18.307 1.00 95.56 100 ASN A N 1
ATOM 780 C CA . ASN A 1 100 ? -15.626 -1.205 19.246 1.00 95.56 100 ASN A CA 1
ATOM 781 C C . ASN A 1 100 ? -17.113 -1.479 18.990 1.00 95.56 100 ASN A C 1
ATOM 783 O O . 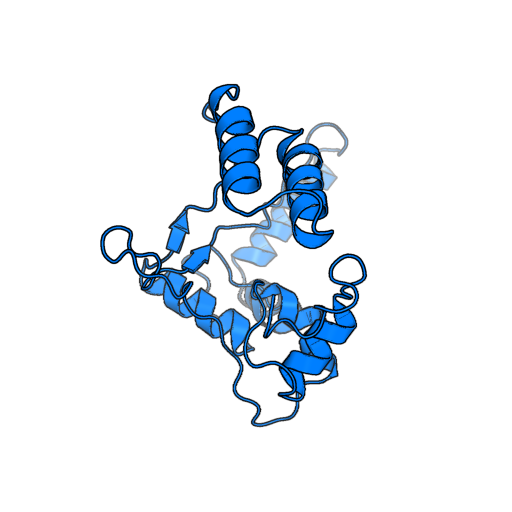ASN A 1 100 ? -17.680 -2.361 19.639 1.00 95.56 100 ASN A O 1
ATOM 787 N N . THR A 1 101 ? -17.754 -0.803 18.031 1.00 96.75 101 THR A N 1
ATOM 788 C CA . THR A 1 101 ? -19.145 -1.098 17.645 1.00 96.75 101 THR A CA 1
ATOM 789 C C . THR A 1 101 ? -19.234 -1.779 16.290 1.00 96.75 101 THR A C 1
ATOM 791 O O . THR A 1 101 ? -18.400 -1.587 15.408 1.00 96.75 101 THR A O 1
ATOM 794 N N . LYS A 1 102 ? -20.299 -2.562 16.091 1.00 95.62 102 LYS A N 1
ATOM 795 C CA . LYS A 1 102 ? -20.557 -3.210 14.804 1.00 95.62 102 LYS A CA 1
ATOM 796 C C . LYS A 1 102 ? -20.731 -2.169 13.699 1.00 95.62 102 LYS A C 1
ATOM 798 O O . LYS A 1 102 ? -20.204 -2.336 12.607 1.00 95.62 102 LYS A O 1
ATOM 803 N N . GLU A 1 103 ? -21.460 -1.096 13.972 1.00 96.31 103 GLU A N 1
ATOM 804 C CA . GLU A 1 103 ? -21.719 -0.026 13.014 1.00 96.31 103 GLU A CA 1
ATOM 805 C C . GLU A 1 103 ? -20.422 0.694 12.618 1.00 96.31 103 GLU A C 1
ATOM 807 O O . GLU A 1 103 ? -20.187 0.905 11.427 1.00 96.31 103 GLU A O 1
ATOM 812 N N . GLY A 1 104 ? -19.551 0.995 13.586 1.00 96.19 104 GLY A N 1
ATOM 813 C CA . GLY A 1 104 ? -18.226 1.572 13.344 1.00 96.19 104 GLY A CA 1
ATOM 814 C C . GLY A 1 104 ? -17.341 0.677 12.475 1.00 96.19 104 GLY A C 1
ATOM 815 O O . GLY A 1 104 ? -16.807 1.121 11.455 1.00 96.19 104 GLY A O 1
ATOM 816 N N . ASN A 1 105 ? -17.286 -0.616 12.795 1.00 95.25 105 ASN A N 1
ATOM 817 C CA . ASN A 1 105 ? -16.534 -1.607 12.025 1.00 95.25 105 ASN A CA 1
ATOM 818 C C . ASN A 1 105 ? -17.005 -1.693 10.565 1.00 95.25 105 ASN A C 1
ATOM 820 O O . ASN A 1 105 ? -16.193 -1.771 9.639 1.00 95.25 105 ASN A O 1
ATOM 824 N N . GLN A 1 106 ? -18.322 -1.635 10.341 1.00 95.12 106 GLN A N 1
ATOM 825 C CA . GLN A 1 106 ? -18.905 -1.617 8.998 1.00 95.12 106 GLN A CA 1
ATOM 826 C C . GLN A 1 106 ? -18.518 -0.352 8.227 1.00 95.12 106 GLN A C 1
ATOM 828 O O . GLN A 1 106 ? -18.274 -0.428 7.023 1.00 95.12 106 GLN A O 1
ATOM 833 N N . VAL A 1 107 ? -18.429 0.804 8.890 1.00 94.94 107 VAL A N 1
ATOM 834 C CA . VAL A 1 107 ? -17.925 2.030 8.256 1.00 94.94 107 VAL A CA 1
ATOM 835 C C . VAL A 1 107 ? -16.463 1.854 7.847 1.00 94.94 107 VAL A C 1
ATOM 837 O O . VAL A 1 107 ? -16.143 2.057 6.674 1.00 94.94 107 VAL A O 1
ATOM 840 N N . LEU A 1 108 ? -15.597 1.413 8.764 1.00 93.44 108 LEU A N 1
ATOM 841 C CA . LEU A 1 108 ? -14.169 1.220 8.489 1.00 93.44 108 LEU A CA 1
ATOM 842 C C . LEU A 1 108 ? -13.925 0.317 7.275 1.00 93.44 108 LEU A C 1
ATOM 844 O O . LEU A 1 108 ? -13.165 0.678 6.375 1.00 93.44 108 LEU A O 1
ATOM 848 N N . VAL A 1 109 ? -14.583 -0.841 7.231 1.00 93.56 109 VAL A N 1
ATOM 849 C CA . VAL A 1 109 ? -14.297 -1.839 6.195 1.00 93.56 109 VAL A CA 1
ATOM 850 C C . VAL A 1 109 ? -15.099 -1.593 4.923 1.00 93.56 109 VAL A C 1
ATOM 852 O O . VAL A 1 109 ? -14.527 -1.562 3.839 1.00 93.56 109 VAL A O 1
ATOM 855 N N . ASN A 1 110 ? -16.408 -1.358 5.023 1.00 92.81 110 ASN A N 1
ATOM 856 C CA . ASN A 1 110 ? -17.270 -1.333 3.838 1.00 92.81 110 ASN A CA 1
ATOM 857 C C . ASN A 1 110 ? -17.430 0.055 3.221 1.00 92.81 110 ASN A C 1
ATOM 859 O O . ASN A 1 110 ? -17.796 0.152 2.051 1.00 92.81 110 ASN A O 1
ATOM 863 N N . LYS A 1 111 ? -17.209 1.129 3.988 1.00 91.00 111 LYS A N 1
ATOM 864 C CA . LYS A 1 111 ? -17.301 2.505 3.473 1.00 91.00 111 LYS A CA 1
ATOM 865 C C . LYS A 1 111 ? -15.930 3.103 3.208 1.00 91.00 111 LYS A C 1
ATOM 867 O O . LYS A 1 111 ? -15.743 3.724 2.170 1.00 91.00 111 LYS A O 1
ATOM 872 N N . CYS A 1 112 ? -14.973 2.886 4.105 1.00 91.25 112 CYS A N 1
ATOM 873 C CA . CYS A 1 112 ? -13.620 3.412 3.945 1.00 91.25 112 CYS A CA 1
ATOM 874 C C . CYS A 1 112 ? -12.663 2.441 3.232 1.00 91.25 112 CYS A C 1
ATOM 876 O O . CYS A 1 112 ? -11.546 2.840 2.916 1.00 91.25 112 CYS A O 1
ATOM 878 N N . SER A 1 113 ? -13.074 1.192 2.967 1.00 91.88 113 SER A N 1
ATOM 879 C CA . SER A 1 113 ? -12.233 0.151 2.345 1.00 91.88 113 SER A CA 1
ATOM 880 C C . SER A 1 113 ? -10.912 -0.112 3.085 1.00 91.88 113 SER A C 1
ATOM 882 O O . SER A 1 113 ? -9.917 -0.517 2.477 1.00 91.88 113 SER A O 1
ATOM 884 N N . LEU A 1 114 ? -10.889 0.115 4.403 1.00 92.25 114 LEU A N 1
ATOM 885 C CA . LEU A 1 114 ? -9.709 -0.086 5.240 1.00 92.25 114 LEU A CA 1
ATOM 886 C C . LEU A 1 114 ? -9.607 -1.531 5.729 1.00 92.25 114 LEU A C 1
ATOM 888 O O . LEU A 1 114 ? -10.608 -2.220 5.917 1.00 92.25 114 LEU A O 1
ATOM 892 N N . ILE A 1 115 ? -8.371 -1.955 5.993 1.00 93.12 115 ILE A N 1
ATOM 893 C CA . ILE A 1 115 ? -8.061 -3.206 6.686 1.00 93.12 115 ILE A CA 1
ATOM 894 C C . ILE A 1 115 ? -7.792 -2.846 8.151 1.00 93.12 115 ILE A C 1
ATOM 896 O O . ILE A 1 115 ? -6.793 -2.177 8.430 1.00 93.12 115 ILE A O 1
ATOM 900 N N . PRO A 1 116 ? -8.671 -3.222 9.092 1.00 90.75 116 PRO A N 1
ATOM 901 C CA . PRO A 1 116 ? -8.505 -2.841 10.486 1.00 90.75 116 PRO A CA 1
ATOM 902 C C . PRO A 1 116 ? -7.350 -3.599 11.143 1.00 90.75 116 PRO A C 1
ATOM 904 O O . PRO A 1 116 ? -7.206 -4.805 10.963 1.00 90.75 116 PRO A O 1
ATOM 907 N N . ALA A 1 117 ? -6.570 -2.903 11.970 1.00 88.62 117 ALA A N 1
ATOM 908 C CA . ALA A 1 117 ? -5.494 -3.498 12.770 1.00 88.62 117 ALA A CA 1
ATOM 909 C C . ALA A 1 117 ? -5.986 -4.079 14.114 1.00 88.62 117 ALA A C 1
ATOM 911 O O . ALA A 1 117 ? -5.185 -4.441 14.974 1.00 88.62 117 ALA A O 1
ATOM 912 N N . PHE A 1 118 ? -7.304 -4.141 14.319 1.00 90.06 118 PHE A N 1
ATOM 913 C CA . PHE A 1 118 ? -7.921 -4.519 15.585 1.00 90.06 118 PHE A CA 1
ATOM 914 C C . PHE A 1 118 ? -8.434 -5.961 15.548 1.00 90.06 118 PHE A C 1
ATOM 916 O O . PHE A 1 118 ? -9.203 -6.342 14.669 1.00 90.06 118 PHE A O 1
ATOM 923 N N . SER A 1 119 ? -8.055 -6.767 16.541 1.00 89.19 119 SER A N 1
ATOM 924 C CA . SER A 1 119 ? -8.381 -8.198 16.582 1.00 89.19 119 SER A CA 1
ATOM 925 C C . SER A 1 119 ? -9.866 -8.502 16.824 1.00 89.19 119 SER A C 1
ATOM 927 O O . SER A 1 119 ? -10.315 -9.609 16.510 1.00 89.19 119 SER A O 1
ATOM 929 N N . ASN A 1 120 ? -10.637 -7.554 17.365 1.00 92.19 120 ASN A N 1
ATOM 930 C CA . ASN A 1 120 ? -12.084 -7.673 17.573 1.00 92.19 120 ASN A CA 1
ATOM 931 C C . ASN A 1 120 ? -12.893 -7.476 16.280 1.00 92.19 120 ASN A C 1
ATOM 933 O O . ASN A 1 120 ? -14.029 -7.943 16.212 1.00 92.19 120 ASN A O 1
ATOM 937 N N . ILE A 1 121 ? -12.321 -6.835 15.260 1.00 92.88 121 ILE A N 1
ATOM 938 C CA . ILE A 1 121 ? -12.998 -6.549 13.994 1.00 92.88 121 ILE A CA 1
ATOM 939 C C . ILE A 1 121 ? -12.820 -7.753 13.058 1.00 92.88 121 ILE A C 1
ATOM 941 O O . ILE A 1 121 ? -11.700 -8.209 12.829 1.00 92.88 121 ILE A O 1
ATOM 945 N N . LYS A 1 122 ? -13.926 -8.331 12.571 1.00 90.00 122 LYS A N 1
ATOM 946 C CA . LYS A 1 122 ? -13.936 -9.597 11.793 1.00 90.00 122 LYS A CA 1
ATOM 947 C C . LYS A 1 122 ? -14.388 -9.421 10.345 1.00 90.00 122 LYS A C 1
ATOM 949 O O . LYS A 1 122 ? -14.370 -10.373 9.562 1.00 90.00 122 LYS A O 1
ATOM 954 N N . GLU A 1 123 ? -14.801 -8.211 10.005 1.00 92.62 123 GLU A N 1
ATOM 955 C CA . GLU A 1 123 ? -15.185 -7.775 8.678 1.00 92.62 123 GLU A CA 1
ATOM 956 C C . GLU A 1 123 ? -14.081 -8.076 7.653 1.00 92.62 123 GLU A C 1
ATOM 958 O O . GLU A 1 123 ? -12.887 -7.875 7.888 1.00 92.62 123 GLU A O 1
ATOM 963 N N . GLN A 1 124 ? -14.500 -8.593 6.501 1.00 93.31 124 GLN A N 1
ATOM 964 C CA . GLN A 1 124 ? -13.601 -8.960 5.413 1.00 93.31 124 GLN A CA 1
ATOM 965 C C . GLN A 1 124 ? -13.443 -7.792 4.446 1.00 93.31 124 GLN A C 1
ATOM 967 O O . GLN A 1 124 ? -14.406 -7.075 4.175 1.00 93.31 124 GLN A O 1
ATOM 972 N N . ALA A 1 125 ? -12.242 -7.636 3.897 1.00 94.50 125 ALA A N 1
ATOM 973 C CA . ALA A 1 125 ? -11.973 -6.657 2.859 1.00 94.50 125 ALA A CA 1
ATOM 974 C C . ALA A 1 125 ? -12.917 -6.837 1.656 1.00 94.50 125 ALA A C 1
ATOM 976 O O . ALA A 1 125 ? -13.219 -7.953 1.222 1.00 94.50 125 ALA A O 1
ATOM 977 N N . THR A 1 126 ? -13.363 -5.718 1.092 1.00 92.12 126 THR A N 1
ATOM 978 C CA . THR A 1 126 ? -14.402 -5.687 0.053 1.00 92.12 126 THR A CA 1
ATOM 979 C C . THR A 1 126 ? -13.860 -5.847 -1.365 1.00 92.12 126 THR A C 1
ATOM 981 O O . THR A 1 126 ? -14.607 -6.258 -2.247 1.00 92.12 126 THR A O 1
ATOM 984 N N . ASN A 1 127 ? -12.567 -5.599 -1.586 1.00 93.88 127 ASN A N 1
ATOM 985 C CA . ASN A 1 127 ? -11.927 -5.637 -2.904 1.00 93.88 127 ASN A CA 1
ATOM 986 C C . ASN A 1 127 ? -10.689 -6.547 -2.937 1.00 93.88 127 ASN A C 1
ATOM 988 O O . ASN A 1 127 ? -10.116 -6.869 -1.895 1.00 93.88 127 ASN A O 1
ATOM 992 N N . GLY A 1 128 ? -10.283 -6.973 -4.136 1.00 94.88 128 GLY A N 1
ATOM 993 C CA . GLY A 1 128 ? -9.208 -7.952 -4.336 1.00 94.88 128 GLY A CA 1
ATOM 994 C C . GLY A 1 128 ? -7.831 -7.506 -3.823 1.00 94.88 128 GLY A C 1
ATOM 995 O O . GLY A 1 128 ? -7.120 -8.294 -3.186 1.00 94.88 128 GLY A O 1
ATOM 996 N N . LEU A 1 129 ? -7.491 -6.222 -3.985 1.00 96.25 129 LEU A N 1
ATOM 997 C CA . LEU A 1 129 ? -6.230 -5.666 -3.481 1.00 96.25 129 LEU A CA 1
ATOM 998 C C . LEU A 1 129 ? -6.173 -5.732 -1.947 1.00 96.25 129 LEU A C 1
ATOM 1000 O O . LEU A 1 129 ? -5.219 -6.257 -1.371 1.00 96.25 129 LEU A O 1
ATOM 1004 N N . SER A 1 130 ? -7.227 -5.265 -1.272 1.00 95.56 130 SER A N 1
ATOM 1005 C CA . SER A 1 130 ? -7.310 -5.300 0.190 1.00 95.56 130 SER A CA 1
ATOM 1006 C C . SER A 1 130 ? -7.440 -6.726 0.740 1.00 95.56 130 SER A C 1
ATOM 1008 O O . SER A 1 130 ? -6.887 -7.010 1.801 1.00 95.56 130 SER A O 1
ATOM 1010 N N . LYS A 1 131 ? -8.110 -7.649 0.033 1.00 95.75 131 LYS A N 1
ATOM 1011 C CA . LYS A 1 131 ? -8.175 -9.072 0.422 1.00 95.75 131 LYS A CA 1
ATOM 1012 C C . LYS A 1 131 ? -6.790 -9.712 0.464 1.00 95.75 131 LYS A C 1
ATOM 1014 O O . LYS A 1 131 ? -6.485 -10.417 1.421 1.00 95.75 131 LYS A O 1
ATOM 1019 N N . SER A 1 132 ? -5.941 -9.405 -0.516 1.00 96.56 132 SER A N 1
ATOM 1020 C CA . SER A 1 132 ? -4.564 -9.912 -0.575 1.00 96.56 132 SER A CA 1
ATOM 1021 C C . SER A 1 132 ? -3.744 -9.472 0.647 1.00 96.56 132 SER A C 1
ATOM 1023 O O . SER A 1 132 ? -3.082 -10.283 1.293 1.00 96.56 132 SER A O 1
ATOM 1025 N N . VAL A 1 133 ? -3.853 -8.195 1.032 1.00 95.38 133 VAL A N 1
ATOM 1026 C CA . VAL A 1 133 ? -3.159 -7.656 2.215 1.00 95.38 133 VAL A CA 1
ATOM 1027 C C . VAL A 1 133 ? -3.747 -8.207 3.516 1.00 95.38 133 VAL A C 1
ATOM 1029 O O . VAL A 1 133 ? -2.991 -8.572 4.415 1.00 95.38 133 VAL A O 1
ATOM 1032 N N . GLN A 1 134 ? -5.076 -8.313 3.626 1.00 94.69 134 GLN A N 1
ATOM 1033 C CA . GLN A 1 134 ? -5.732 -8.875 4.811 1.00 94.69 134 GLN A CA 1
ATOM 1034 C C . GLN A 1 134 ? -5.334 -10.342 5.026 1.00 94.69 134 GLN A C 1
ATOM 1036 O O . GLN A 1 134 ? -5.083 -10.745 6.161 1.00 94.69 134 GLN A O 1
ATOM 1041 N N . GLN A 1 135 ? -5.230 -11.129 3.953 1.00 95.06 135 GLN A N 1
ATOM 1042 C CA . GLN A 1 135 ? -4.745 -12.503 4.024 1.00 95.06 135 GLN A CA 1
ATOM 1043 C C . GLN A 1 135 ? -3.301 -12.559 4.539 1.00 95.06 135 GLN A C 1
ATOM 1045 O O . GLN A 1 135 ? -3.043 -13.248 5.525 1.00 95.06 135 GLN A O 1
ATOM 1050 N N . ALA A 1 136 ? -2.382 -11.796 3.940 1.00 95.19 136 ALA A N 1
ATOM 1051 C CA . ALA A 1 136 ? -0.985 -11.765 4.373 1.00 95.19 136 ALA A CA 1
ATOM 1052 C C . ALA A 1 136 ? -0.837 -11.318 5.841 1.00 95.19 136 ALA A C 1
ATOM 1054 O O . ALA A 1 136 ? -0.044 -11.896 6.584 1.00 95.19 136 ALA A O 1
ATOM 1055 N N . ALA A 1 137 ? -1.640 -10.344 6.285 1.00 92.94 137 ALA A N 1
ATOM 1056 C CA . ALA A 1 137 ? -1.690 -9.908 7.680 1.00 92.94 137 ALA A CA 1
ATOM 1057 C C . ALA A 1 137 ? -2.124 -11.039 8.626 1.00 92.94 137 ALA A C 1
ATOM 1059 O O . ALA A 1 137 ? -1.456 -11.301 9.625 1.00 92.94 137 ALA A O 1
ATOM 1060 N N . ASN A 1 138 ? -3.211 -11.741 8.290 1.00 92.00 138 ASN A N 1
ATOM 1061 C CA . ASN A 1 138 ? -3.734 -12.851 9.090 1.00 92.00 138 ASN A CA 1
ATOM 1062 C C . ASN A 1 138 ? -2.775 -14.052 9.142 1.00 92.00 138 ASN A C 1
ATOM 1064 O O . ASN A 1 138 ? -2.742 -14.767 10.141 1.00 92.00 138 ASN A O 1
ATOM 1068 N N . GLU A 1 139 ? -1.996 -14.270 8.082 1.00 94.12 139 GLU A N 1
ATOM 1069 C CA . GLU A 1 139 ? -0.984 -15.330 7.993 1.00 94.12 139 GLU A CA 1
ATOM 1070 C C . GLU A 1 139 ? 0.353 -14.954 8.657 1.00 94.12 139 GLU A C 1
ATOM 1072 O O . GLU A 1 139 ? 1.253 -15.790 8.729 1.00 94.12 139 GLU A O 1
ATOM 1077 N N . GLY A 1 140 ? 0.510 -13.714 9.138 1.00 92.44 140 GLY A N 1
ATOM 1078 C CA . GLY A 1 140 ? 1.772 -13.227 9.703 1.00 92.44 140 GLY A CA 1
ATOM 1079 C C . GLY A 1 140 ? 2.886 -13.058 8.664 1.00 92.44 140 GLY A C 1
ATOM 1080 O O . GLY A 1 140 ? 4.060 -13.111 9.013 1.00 92.44 140 GLY A O 1
ATOM 1081 N N . ARG A 1 141 ? 2.527 -12.863 7.390 1.00 94.56 141 ARG A N 1
ATOM 1082 C CA . ARG A 1 141 ? 3.439 -12.734 6.240 1.00 94.56 141 ARG A CA 1
ATOM 1083 C C . ARG A 1 141 ? 3.597 -11.283 5.804 1.00 94.56 141 ARG A C 1
ATOM 1085 O O . ARG A 1 141 ? 3.507 -10.957 4.619 1.00 94.56 141 ARG A O 1
ATOM 1092 N N . LEU A 1 142 ? 3.784 -10.399 6.779 1.00 92.69 142 LEU A N 1
ATOM 1093 C CA . LEU A 1 142 ? 4.078 -8.994 6.533 1.00 92.69 142 LEU A CA 1
ATOM 1094 C C . LEU A 1 142 ? 5.479 -8.666 7.026 1.00 92.69 142 LEU A C 1
ATOM 1096 O O . LEU A 1 142 ? 5.807 -8.920 8.185 1.00 92.69 142 LEU A O 1
ATOM 1100 N N . PHE A 1 143 ? 6.279 -8.026 6.177 1.00 89.06 143 PHE A N 1
ATOM 1101 C CA . PHE A 1 143 ? 7.419 -7.280 6.684 1.00 89.06 143 PHE A CA 1
ATOM 1102 C C . PHE A 1 143 ? 6.903 -6.110 7.509 1.00 89.06 143 PHE A C 1
ATOM 1104 O O . PHE A 1 143 ? 6.025 -5.389 7.023 1.00 89.06 143 PHE A O 1
ATOM 1111 N N . PRO A 1 144 ? 7.460 -5.873 8.708 1.00 76.88 144 PRO A N 1
ATOM 1112 C CA . PRO A 1 144 ? 7.157 -4.660 9.442 1.00 76.88 144 PRO A CA 1
ATOM 1113 C C . PRO A 1 144 ? 7.542 -3.465 8.568 1.00 76.88 144 PRO A C 1
ATOM 1115 O O . PRO A 1 144 ? 8.691 -3.336 8.143 1.00 76.88 144 PRO A O 1
ATOM 1118 N N . GLY A 1 145 ? 6.566 -2.613 8.255 1.00 71.25 145 GLY A N 1
ATOM 1119 C CA . GLY A 1 145 ? 6.834 -1.390 7.508 1.00 71.25 145 GLY A CA 1
ATOM 1120 C C . GLY A 1 145 ? 7.881 -0.532 8.221 1.00 71.25 145 GLY A C 1
ATOM 1121 O O . GLY A 1 145 ? 7.803 -0.325 9.433 1.00 71.25 145 GLY A O 1
ATOM 1122 N N . ILE A 1 146 ? 8.851 -0.017 7.465 1.00 67.56 146 ILE A N 1
ATOM 1123 C CA . ILE A 1 146 ? 9.795 0.980 7.971 1.00 67.56 146 ILE A CA 1
ATOM 1124 C C . ILE A 1 146 ? 9.000 2.276 8.143 1.00 67.56 146 ILE A C 1
ATOM 1126 O O . ILE A 1 146 ? 8.557 2.868 7.165 1.00 67.56 146 ILE A O 1
ATOM 1130 N N . ILE A 1 147 ? 8.762 2.685 9.384 1.00 67.56 147 ILE A N 1
ATOM 1131 C CA . ILE A 1 147 ? 8.085 3.953 9.707 1.00 67.56 147 ILE A CA 1
ATOM 1132 C C . ILE A 1 147 ? 9.082 5.073 10.042 1.00 67.56 147 ILE A C 1
ATOM 1134 O O . ILE A 1 147 ? 8.713 6.245 10.040 1.00 67.56 147 ILE A O 1
ATOM 1138 N N . ASP A 1 148 ? 10.359 4.720 10.212 1.00 74.12 148 ASP A N 1
ATOM 1139 C CA . ASP A 1 148 ? 11.428 5.613 10.666 1.00 74.12 148 ASP A CA 1
ATOM 1140 C C . ASP A 1 148 ? 12.315 6.068 9.509 1.00 74.12 148 ASP A C 1
ATOM 1142 O O . ASP A 1 148 ? 13.515 5.799 9.452 1.00 74.12 148 ASP A O 1
ATOM 1146 N N . TYR A 1 149 ? 11.715 6.755 8.542 1.00 83.00 149 TYR A N 1
ATOM 1147 C CA . TYR A 1 149 ? 12.487 7.406 7.491 1.00 83.00 149 TYR A CA 1
ATOM 1148 C C . TYR A 1 149 ? 13.019 8.761 7.977 1.00 83.00 149 TYR A C 1
ATOM 1150 O O . TYR A 1 149 ? 12.258 9.540 8.560 1.00 83.00 149 TYR A O 1
ATOM 1158 N N . PRO A 1 150 ? 14.292 9.104 7.702 1.00 88.19 150 PRO A N 1
ATOM 1159 C CA . PRO A 1 150 ? 14.771 10.464 7.917 1.00 88.19 150 PRO A CA 1
ATOM 1160 C C . PRO A 1 150 ? 13.927 11.473 7.124 1.00 88.19 150 PRO A C 1
ATOM 1162 O O . PRO A 1 150 ? 13.447 11.176 6.029 1.00 88.19 150 PRO A O 1
ATOM 1165 N N . GLY A 1 151 ? 13.754 12.688 7.653 1.00 88.56 151 GLY A N 1
ATOM 1166 C CA . GLY A 1 151 ? 12.854 13.687 7.057 1.00 88.56 151 GLY A CA 1
ATOM 1167 C C . GLY A 1 151 ? 13.204 14.099 5.618 1.00 88.56 151 GLY A C 1
ATOM 1168 O O . GLY A 1 151 ? 12.335 14.566 4.886 1.00 88.56 151 GLY A O 1
ATOM 1169 N N . ASP A 1 152 ? 14.454 13.902 5.194 1.00 91.62 152 ASP A N 1
ATOM 1170 C CA . ASP A 1 152 ? 14.947 14.177 3.839 1.00 91.62 152 ASP A CA 1
ATOM 1171 C C . ASP A 1 152 ? 14.997 12.936 2.924 1.00 91.62 152 ASP A C 1
ATOM 1173 O O . ASP A 1 152 ? 15.443 13.037 1.778 1.00 91.62 152 ASP A O 1
ATOM 1177 N N . HIS A 1 153 ? 14.549 11.771 3.406 1.00 92.19 153 HIS A N 1
ATOM 1178 C CA . HIS A 1 153 ? 14.617 10.496 2.688 1.00 92.19 153 HIS A CA 1
ATOM 1179 C C . HIS A 1 153 ? 13.961 10.576 1.316 1.00 92.19 153 HIS A C 1
ATOM 1181 O O . HIS A 1 153 ? 14.594 10.300 0.294 1.00 92.19 153 HIS A O 1
ATOM 1187 N N . TRP A 1 154 ? 12.701 11.007 1.296 1.00 91.50 154 TRP A N 1
ATOM 1188 C CA . TRP A 1 154 ? 11.900 11.055 0.079 1.00 91.50 154 TRP A CA 1
ATOM 1189 C C . TRP A 1 154 ? 12.455 12.037 -0.945 1.00 91.50 154 TRP A C 1
ATOM 1191 O O . TRP A 1 154 ? 12.518 11.716 -2.129 1.00 91.50 154 TRP A O 1
ATOM 1201 N N . SER A 1 155 ? 12.890 13.220 -0.508 1.00 94.88 155 SER A N 1
ATOM 1202 C CA . SER A 1 155 ? 13.416 14.236 -1.420 1.00 94.88 155 SER A CA 1
ATOM 1203 C C . SER A 1 155 ? 14.775 13.829 -1.992 1.00 94.88 155 SER A C 1
ATOM 1205 O O . SER A 1 155 ? 15.014 13.999 -3.188 1.00 94.88 155 SER A O 1
ATOM 1207 N N . THR A 1 156 ? 15.646 13.236 -1.171 1.00 95.38 156 THR A N 1
ATOM 1208 C CA . THR A 1 156 ? 17.005 12.861 -1.577 1.00 95.38 156 THR A CA 1
ATOM 1209 C C . THR A 1 156 ? 17.013 11.616 -2.456 1.00 95.38 156 THR A C 1
ATOM 1211 O O . THR A 1 156 ? 17.511 11.660 -3.582 1.00 95.38 156 THR A O 1
ATOM 1214 N N . LEU A 1 157 ? 16.426 10.510 -1.985 1.00 96.00 157 LEU A N 1
ATOM 1215 C CA . LEU A 1 157 ? 16.393 9.270 -2.764 1.00 96.00 157 LEU A CA 1
ATOM 1216 C C . LEU A 1 157 ? 15.444 9.369 -3.961 1.00 96.00 157 LEU A C 1
ATOM 1218 O O . LEU A 1 157 ? 15.711 8.761 -4.997 1.00 96.00 157 LEU A O 1
ATOM 1222 N N . GLY A 1 158 ? 14.386 10.181 -3.862 1.00 95.56 158 GLY A N 1
ATOM 1223 C CA . GLY A 1 158 ? 13.522 10.508 -4.994 1.00 95.56 158 GLY A CA 1
ATOM 1224 C C . GLY A 1 158 ? 14.294 11.186 -6.127 1.00 95.56 158 GLY A C 1
ATOM 1225 O O . GLY A 1 158 ? 14.205 10.746 -7.272 1.00 95.56 158 GLY A O 1
ATOM 1226 N N . ALA A 1 159 ? 15.127 12.186 -5.820 1.00 96.88 159 ALA A N 1
ATOM 1227 C CA . ALA A 1 159 ? 15.975 12.837 -6.821 1.00 96.88 159 ALA A CA 1
ATOM 1228 C C . ALA A 1 159 ? 16.981 11.859 -7.456 1.00 96.88 159 ALA A C 1
ATOM 1230 O O . ALA A 1 159 ? 17.183 11.867 -8.671 1.00 96.88 159 ALA A O 1
ATOM 1231 N N . THR A 1 160 ? 17.588 10.979 -6.656 1.00 97.88 160 THR A N 1
ATOM 1232 C CA . THR A 1 160 ? 18.463 9.907 -7.153 1.00 97.88 160 THR A CA 1
ATOM 1233 C C . THR A 1 160 ? 17.716 8.949 -8.095 1.00 97.88 160 THR A C 1
ATOM 1235 O O . THR A 1 160 ? 18.221 8.635 -9.174 1.00 97.88 160 THR A O 1
ATOM 1238 N N . MET A 1 161 ? 16.487 8.544 -7.760 1.00 96.50 161 MET A N 1
ATOM 1239 C CA . MET A 1 161 ? 15.656 7.712 -8.638 1.00 96.50 161 MET A CA 1
ATOM 1240 C C . MET A 1 161 ? 15.304 8.432 -9.948 1.00 96.50 161 MET A C 1
ATOM 1242 O O . MET A 1 161 ? 15.386 7.835 -11.020 1.00 96.50 161 MET A O 1
ATOM 1246 N N . GLN A 1 162 ? 14.983 9.728 -9.896 1.00 95.81 162 GLN A N 1
ATOM 1247 C CA . GLN A 1 162 ? 14.706 10.530 -11.093 1.00 95.81 162 GLN A CA 1
ATOM 1248 C C . GLN A 1 162 ? 15.911 10.597 -12.041 1.00 95.81 162 GLN A C 1
ATOM 1250 O O . GLN A 1 162 ? 15.735 10.482 -13.254 1.00 95.81 162 GLN A O 1
ATOM 1255 N N . LYS A 1 163 ? 17.143 10.722 -11.518 1.00 96.69 163 LYS A N 1
ATOM 1256 C CA . LYS A 1 163 ? 18.362 10.648 -12.348 1.00 96.69 163 LYS A CA 1
ATOM 1257 C C . LYS A 1 163 ? 18.452 9.314 -13.087 1.00 96.69 163 LYS A C 1
ATOM 1259 O O . LYS A 1 163 ? 18.780 9.306 -14.272 1.00 96.69 163 LYS A O 1
ATOM 1264 N N . TYR A 1 164 ? 18.177 8.208 -12.395 1.00 96.44 164 TYR A N 1
ATOM 1265 C CA . TYR A 1 164 ? 18.230 6.869 -12.980 1.00 96.44 164 TYR A CA 1
ATOM 1266 C C . TYR A 1 164 ? 17.163 6.686 -14.065 1.00 96.44 164 TYR A C 1
ATOM 1268 O O . TYR A 1 164 ? 17.481 6.286 -15.183 1.00 96.44 164 TYR A O 1
ATOM 1276 N N . LEU A 1 165 ? 15.913 7.057 -13.776 1.00 94.12 165 LEU A N 1
ATOM 1277 C CA . LEU A 1 165 ? 14.813 6.986 -14.744 1.00 94.12 165 LEU A CA 1
ATOM 1278 C C . LEU A 1 165 ? 15.048 7.891 -15.962 1.00 94.12 165 LEU A C 1
ATOM 1280 O O . LEU A 1 165 ? 14.732 7.499 -17.081 1.00 94.12 165 LEU A O 1
ATOM 1284 N N . GLY A 1 166 ? 15.667 9.059 -15.764 1.00 93.44 166 GLY A N 1
ATOM 1285 C CA . GLY A 1 166 ? 16.073 9.976 -16.832 1.00 93.44 166 GLY A CA 1
ATOM 1286 C C . GLY A 1 166 ? 17.367 9.589 -17.564 1.00 93.44 166 GLY A C 1
ATOM 1287 O O . GLY A 1 166 ? 17.886 10.396 -18.342 1.00 93.44 166 GLY A O 1
ATOM 1288 N N . GLY A 1 167 ? 17.933 8.407 -17.288 1.00 93.12 167 GLY A N 1
ATOM 1289 C CA . GLY A 1 167 ? 19.133 7.884 -17.950 1.00 93.12 167 GLY A CA 1
ATOM 1290 C C . GLY A 1 167 ? 20.417 8.671 -17.667 1.00 93.12 167 GLY A C 1
ATOM 1291 O O . GLY A 1 167 ? 21.346 8.634 -18.471 1.00 93.12 167 GLY A O 1
ATOM 1292 N N . LYS A 1 168 ? 20.469 9.431 -16.565 1.00 96.38 168 LYS A N 1
ATOM 1293 C CA . LYS A 1 168 ? 21.641 10.235 -16.169 1.00 96.38 168 LYS A CA 1
ATOM 1294 C C . LYS A 1 168 ? 22.674 9.444 -15.379 1.00 96.38 168 LYS A C 1
ATOM 1296 O O . LYS A 1 168 ? 23.837 9.830 -15.388 1.00 96.38 168 LYS A O 1
ATOM 1301 N N . ILE A 1 169 ? 22.232 8.391 -14.700 1.00 97.88 169 ILE A N 1
ATOM 1302 C CA . ILE A 1 169 ? 23.068 7.449 -13.957 1.00 97.88 169 ILE A CA 1
ATOM 1303 C C . ILE A 1 169 ? 22.627 6.028 -14.293 1.00 97.88 169 ILE A C 1
ATOM 1305 O O . ILE A 1 169 ? 21.469 5.808 -14.662 1.00 97.88 169 ILE A O 1
ATOM 1309 N N . ASP A 1 170 ? 23.531 5.066 -14.157 1.00 97.00 170 ASP A N 1
ATOM 1310 C CA . ASP A 1 170 ? 23.185 3.655 -14.311 1.00 97.00 170 ASP A CA 1
ATOM 1311 C C . ASP A 1 170 ? 22.685 3.024 -12.995 1.00 97.00 170 ASP A C 1
ATOM 1313 O O . ASP A 1 170 ? 22.552 3.671 -11.952 1.00 97.00 170 ASP A O 1
ATOM 1317 N N . ARG A 1 171 ? 22.364 1.725 -13.040 1.00 95.75 171 ARG A N 1
ATOM 1318 C CA . ARG A 1 171 ? 21.865 0.988 -11.870 1.00 95.75 171 ARG A CA 1
ATOM 1319 C C . ARG A 1 171 ? 22.912 0.871 -10.755 1.00 95.75 171 ARG A C 1
ATOM 1321 O O . ARG A 1 171 ? 22.536 0.839 -9.584 1.00 95.75 171 ARG A O 1
ATOM 1328 N N . ALA A 1 172 ? 24.194 0.756 -11.097 1.00 97.88 172 ALA A N 1
ATOM 1329 C CA . ALA A 1 172 ? 25.262 0.626 -10.111 1.00 97.88 172 ALA A CA 1
ATOM 1330 C C . ALA A 1 172 ? 25.485 1.957 -9.380 1.00 97.88 172 ALA A C 1
ATOM 1332 O O . ALA A 1 172 ? 25.648 1.979 -8.160 1.00 97.88 172 ALA A O 1
ATOM 1333 N N . GLU A 1 173 ? 25.418 3.070 -10.105 1.00 98.19 173 GLU A N 1
ATOM 1334 C CA . GLU A 1 173 ? 25.459 4.413 -9.533 1.00 98.19 173 GLU A CA 1
ATOM 1335 C C . GLU A 1 173 ? 24.229 4.715 -8.672 1.00 98.19 173 GLU A C 1
ATOM 1337 O O . GLU A 1 173 ? 24.389 5.241 -7.572 1.00 98.19 173 GLU A O 1
ATOM 1342 N N . LEU A 1 174 ? 23.026 4.316 -9.107 1.00 98.00 174 LEU A N 1
ATOM 1343 C CA . LEU A 1 174 ? 21.807 4.393 -8.291 1.00 98.00 174 LEU A CA 1
ATOM 1344 C C . LEU A 1 174 ? 21.995 3.687 -6.940 1.00 98.00 174 LEU A C 1
ATOM 1346 O O . LEU A 1 174 ? 21.751 4.287 -5.893 1.00 98.00 174 LEU A O 1
ATOM 1350 N N . ALA A 1 175 ? 22.454 2.431 -6.959 1.00 97.75 175 ALA A N 1
ATOM 1351 C CA . ALA A 1 175 ? 22.695 1.661 -5.740 1.00 97.75 175 ALA A CA 1
ATOM 1352 C C . ALA A 1 175 ? 23.721 2.357 -4.832 1.00 97.75 175 ALA A C 1
ATOM 1354 O O . ALA A 1 175 ? 23.478 2.538 -3.642 1.00 97.75 175 ALA A O 1
ATOM 1355 N N . LYS A 1 176 ? 24.821 2.848 -5.412 1.00 98.19 176 LYS A N 1
ATOM 1356 C CA . LYS A 1 176 ? 25.859 3.579 -4.681 1.00 98.19 176 LYS A CA 1
ATOM 1357 C C . LYS A 1 176 ? 25.341 4.870 -4.039 1.00 98.19 176 LYS A C 1
ATOM 1359 O O . LYS A 1 176 ? 25.744 5.183 -2.921 1.00 98.19 176 LYS A O 1
ATOM 1364 N N . GLU A 1 177 ? 24.498 5.642 -4.726 1.00 97.88 177 GLU A N 1
ATOM 1365 C CA . GLU A 1 177 ? 23.906 6.864 -4.163 1.00 97.88 177 GLU A CA 1
ATOM 1366 C C . GLU A 1 177 ? 22.953 6.543 -2.996 1.00 97.88 177 GLU A C 1
ATOM 1368 O O . GLU A 1 177 ? 23.016 7.220 -1.967 1.00 97.88 177 GLU A O 1
ATOM 1373 N N . ILE A 1 178 ? 22.138 5.486 -3.114 1.00 96.88 178 ILE A N 1
ATOM 1374 C CA . ILE A 1 178 ? 21.259 5.003 -2.034 1.00 96.88 178 ILE A CA 1
ATOM 1375 C C . ILE A 1 178 ? 22.084 4.540 -0.823 1.00 96.88 178 ILE A C 1
ATOM 1377 O O . ILE A 1 178 ? 21.815 4.969 0.301 1.00 96.88 178 ILE A O 1
ATOM 1381 N N . ASP A 1 179 ? 23.120 3.726 -1.038 1.00 96.00 179 ASP A N 1
ATOM 1382 C CA . ASP A 1 179 ? 24.003 3.245 0.031 1.00 96.00 179 ASP A CA 1
ATOM 1383 C C . ASP A 1 179 ? 24.717 4.405 0.732 1.00 96.00 179 ASP A C 1
ATOM 1385 O O . ASP A 1 179 ? 24.775 4.472 1.960 1.00 96.00 179 ASP A O 1
ATOM 1389 N N . ALA A 1 180 ? 25.234 5.365 -0.039 1.00 96.25 180 ALA A N 1
ATOM 1390 C CA . ALA A 1 180 ? 25.919 6.533 0.503 1.00 96.25 180 ALA A CA 1
ATOM 1391 C C . ALA A 1 180 ? 24.989 7.450 1.311 1.00 96.25 180 ALA A C 1
ATOM 1393 O O . ALA A 1 180 ? 25.459 8.128 2.231 1.00 96.25 180 ALA A O 1
ATOM 1394 N N . TYR A 1 181 ? 23.698 7.504 0.967 1.00 95.38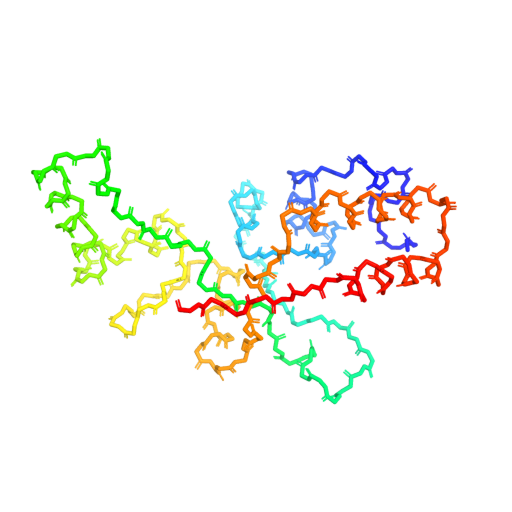 181 TYR A N 1
ATOM 1395 C CA . TYR A 1 181 ? 22.688 8.186 1.769 1.00 95.38 181 TYR A CA 1
ATOM 1396 C C . TYR A 1 181 ? 22.497 7.466 3.104 1.00 95.38 181 TYR A C 1
ATOM 1398 O O . TYR A 1 181 ? 22.688 8.082 4.153 1.00 95.38 181 TYR A O 1
ATOM 1406 N N . TRP A 1 182 ? 22.196 6.165 3.076 1.00 93.19 182 TRP A N 1
ATOM 1407 C CA . TRP A 1 182 ? 21.899 5.388 4.281 1.00 93.19 182 TRP A CA 1
ATOM 1408 C C . TRP A 1 182 ? 23.096 5.232 5.222 1.00 93.19 182 TRP A C 1
ATOM 1410 O O . TRP A 1 182 ? 22.919 5.300 6.434 1.00 93.19 182 TRP A O 1
ATOM 1420 N N . ALA A 1 183 ? 24.322 5.150 4.700 1.00 93.69 183 ALA A N 1
ATOM 1421 C CA . ALA A 1 183 ? 25.546 5.105 5.506 1.00 93.69 183 ALA A CA 1
ATOM 1422 C C . ALA A 1 183 ? 25.772 6.359 6.376 1.00 93.69 183 ALA A C 1
ATOM 1424 O O . ALA A 1 183 ? 26.586 6.333 7.300 1.00 93.69 183 ALA A O 1
ATOM 1425 N N . LYS A 1 184 ? 25.084 7.470 6.079 1.00 91.12 184 LYS A N 1
ATOM 1426 C CA . LYS A 1 184 ? 25.150 8.721 6.853 1.00 91.12 184 LYS A CA 1
ATOM 1427 C C . LYS A 1 184 ? 24.012 8.861 7.860 1.00 91.12 184 LYS A C 1
ATOM 1429 O O . LYS A 1 184 ? 24.078 9.753 8.705 1.00 91.12 184 LYS A O 1
ATOM 1434 N N . GLN A 1 185 ? 22.981 8.024 7.764 1.00 88.19 185 GLN A N 1
ATOM 1435 C CA . GLN A 1 185 ? 21.816 8.111 8.631 1.00 88.19 185 GLN A CA 1
ATOM 1436 C C . GLN A 1 185 ? 22.104 7.455 9.978 1.00 88.19 185 GLN A C 1
AT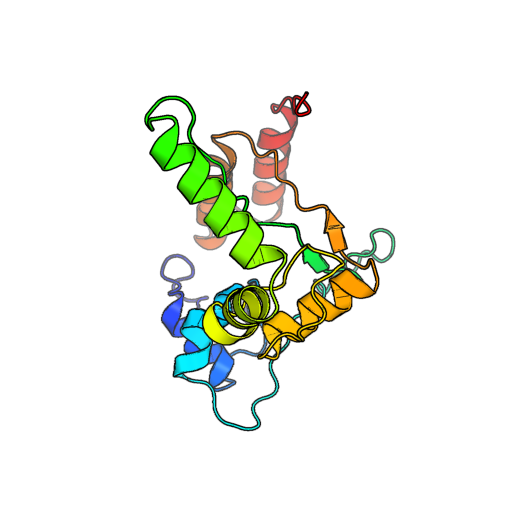OM 1438 O O . GLN A 1 185 ? 22.747 6.409 10.064 1.00 88.19 185 GLN A O 1
ATOM 1443 N N . LYS A 1 186 ? 21.599 8.075 11.042 1.00 77.81 186 LYS A N 1
ATOM 1444 C CA . LYS A 1 186 ? 21.479 7.454 12.358 1.00 77.81 186 LYS A CA 1
ATOM 1445 C C . LYS A 1 186 ? 19.993 7.297 12.621 1.00 77.81 186 LYS A C 1
ATOM 1447 O O . LYS A 1 186 ? 19.299 8.295 12.787 1.00 77.81 186 LYS A O 1
ATOM 1452 N N . LEU A 1 187 ? 19.513 6.060 12.573 1.00 69.06 187 LEU A N 1
ATOM 1453 C CA . LEU A 1 187 ? 18.152 5.756 12.987 1.00 69.06 187 LEU A CA 1
ATOM 1454 C C . LEU A 1 187 ? 18.132 5.780 14.515 1.00 69.06 187 LEU A C 1
ATOM 1456 O O . LEU A 1 187 ? 18.763 4.938 15.152 1.00 69.06 187 LEU A O 1
ATOM 1460 N N . GLU A 1 188 ? 17.464 6.773 15.089 1.00 59.66 188 GLU A N 1
ATOM 1461 C CA . GLU A 1 188 ? 17.133 6.763 16.510 1.00 59.66 188 GLU A CA 1
ATOM 1462 C C . GLU A 1 188 ? 15.827 5.972 16.659 1.00 59.66 188 GLU A C 1
ATOM 1464 O O . GLU A 1 188 ? 14.846 6.322 15.997 1.00 59.66 188 GLU A O 1
ATOM 1469 N N . PRO A 1 189 ? 15.786 4.897 17.464 1.00 53.91 189 PRO A N 1
ATOM 1470 C CA . PRO A 1 189 ? 14.533 4.208 17.731 1.00 53.91 189 PRO A CA 1
ATOM 1471 C C . PRO A 1 189 ? 13.562 5.164 18.433 1.00 53.91 189 PRO A C 1
ATOM 1473 O O . PRO A 1 189 ? 13.967 5.970 19.273 1.00 53.91 189 PRO A O 1
ATOM 1476 N N . TRP A 1 190 ? 12.273 5.072 18.108 1.00 49.00 190 TRP A N 1
ATOM 1477 C CA . TRP A 1 190 ? 11.247 5.747 18.899 1.00 49.00 190 TRP A CA 1
ATOM 1478 C C . TRP A 1 190 ? 11.259 5.187 20.326 1.00 49.00 190 TRP A C 1
ATOM 1480 O O . TRP A 1 190 ? 11.125 3.978 20.521 1.00 49.00 190 TRP A O 1
ATOM 1490 N N . ASN A 1 191 ? 11.458 6.079 21.300 1.00 39.88 191 ASN A N 1
ATOM 1491 C CA . ASN A 1 191 ? 11.360 5.785 22.732 1.00 39.88 191 ASN A CA 1
ATOM 1492 C C . ASN A 1 191 ? 9.906 5.585 23.161 1.00 39.88 191 ASN A C 1
ATOM 1494 O O . ASN A 1 191 ? 9.067 6.423 22.754 1.00 39.88 191 ASN A O 1
#

Secondary structure (DSSP, 8-state):
-TT-TTTTSTTS--HHHHHHHHHHTS-S-----GGGHHHHTTSPPTT----------S--TTSTTT-EEE---------TTTS-HHHHHHHHHHHHHHHHSHHHHHIIIIIT------TT--PPPSSHHHHHHHHHHHTT-EEEP-----TTHHHHHHHHHHHHHTTSS-HHHHHHHHHHHHTT---PPP-

Radius of gyration: 20.07 Å; chains: 1; bounding box: 48×39×50 Å

Sequence (191 aa):
MQYNSNREDPLAADYASNAADLAEGDIAFWFNGNWAWAETSEYYEDGTELGIMPVPQNDADNHAQEWLAGSASKPIMVDTKNNDEKQQAAALDFLDWLANTKEGNQVLVNKCSLIPAFSNIKEQATNGLSKSVQQAANEGRLFPGIIDYPGDHWSTLGATMQKYLGGKIDRAELAKEIDAYWAKQKLEPWN